Protein AF-A0AAD6B284-F1 (afdb_monomer)

InterPro domains:
  IPR004244 Transposase, L1 [PTHR11505] (2-75)

Nearest PDB structures (foldseek):
  2w7a-assembly2_B  TM=4.506E-01  e=7.572E-02  Homo sapiens
  5xl2-assembly1_B  TM=2.228E-01  e=2.474E+00  Influenza A virus (A/swine/Ontario/01911-1/99 (H4N6))
  1f5a-assembly1_A  TM=2.030E-01  e=5.089E+00  Bos taurus

Radius of gyration: 24.41 Å; Cα contacts (8 Å, |Δi|>4): 156; chains: 1; bounding box: 63×55×56 Å

Foldseek 3Di:
DVVVVLVVQLVVLPPQDKDFQDQPCPCPPDVVVSVLVVCCVVVVPDPPPPPPQQWPDKDWPPDDADDNPDTGTIITIGGDRDVVQVVLVVQCPQVVVLCVVVVWDWDCDRSWIWTQDPVGIDIGNGSVVVQVVCVVVVSDTDRPDDDDDDDDDPPDDDDPDDDDDDPDPPVPVVVVVVVVVVVVD

Sequence (185 aa):
MQEKMVDLEGRSRRNNIQIFGVPEEAEGESVTKYVEQLLSTELELQEGKVINFNIQRAHRALAQKPPPTATPRRIFFDHDYATAVVQKRKSYLGIKKVLKDKGIRFQTPLAKIRIYWEAGVKTYDDAIDTARDMGERGLEMEVPGGAATPVEERRAQPVWQRVKGKEGRQDSAHRAREMLQKWKA

Solvent-accessible surface area (backbone atoms only — not comparable to full-atom values): 11732 Å² total; per-residue (Å²): 111,68,66,61,51,53,50,51,49,60,56,63,57,63,54,66,44,71,47,72,76,51,60,79,79,74,44,70,96,40,47,48,62,39,51,55,50,50,53,40,62,76,65,66,54,59,95,83,63,87,76,78,71,54,65,76,46,42,44,64,52,95,61,82,85,62,59,95,90,49,77,48,60,38,34,38,37,36,53,64,70,61,66,69,50,54,50,47,49,57,60,36,50,62,59,51,50,55,32,56,78,68,69,47,56,67,48,68,64,86,54,28,45,33,40,54,48,94,96,43,79,48,76,36,74,48,52,67,63,44,50,50,57,33,41,78,70,73,44,82,76,86,79,87,76,89,76,88,78,94,74,92,75,90,72,86,71,81,78,86,74,85,73,85,74,79,87,76,89,69,58,69,66,53,54,56,52,53,58,57,56,66,70,76,109

Secondary structure (DSSP, 8-state):
-HHHHHHHHHHHTT--EEE--PPTTTTTT-HHHHHHHHHHHHTT--TT------EEEEEE-SSPPPPTTSPPPPEEEEEPPPHHHHHHHHHTHHHHHHHHHTT--EE--TT-EEEEETTEEEEES-HHHHHHHHHHTT------------------PPP-----PPS--SHHHHHHHHHHHTT--

Mean predicted aligned error: 17.54 Å

Organism: NCBI:txid1090488

Structure (mmCIF, N/CA/C/O backbone):
data_AF-A0AAD6B284-F1
#
_entry.id   AF-A0AAD6B284-F1
#
loop_
_atom_site.group_PDB
_atom_site.id
_atom_site.type_symbol
_atom_site.label_atom_id
_atom_site.label_alt_id
_atom_site.label_comp_id
_atom_site.label_asym_id
_atom_site.label_entity_id
_atom_site.label_seq_id
_atom_site.pdbx_PDB_ins_code
_atom_site.Cartn_x
_atom_site.Cartn_y
_atom_site.Cartn_z
_atom_site.occupancy
_atom_site.B_iso_or_equiv
_atom_site.auth_seq_id
_atom_site.auth_comp_id
_atom_site.auth_asym_id
_atom_site.auth_atom_id
_atom_site.pdbx_PDB_model_num
ATOM 1 N N . MET A 1 1 ? 23.879 -12.205 3.567 1.00 54.59 1 MET A N 1
ATOM 2 C CA . MET A 1 1 ? 23.082 -12.383 4.808 1.00 54.59 1 MET A CA 1
ATOM 3 C C . MET A 1 1 ? 22.051 -11.269 4.950 1.00 54.59 1 MET A C 1
ATOM 5 O O . MET A 1 1 ? 20.873 -11.592 5.039 1.00 54.59 1 MET A O 1
ATOM 9 N N . GLN A 1 2 ? 22.461 -9.997 4.844 1.00 57.66 2 GLN A N 1
ATOM 10 C CA . GLN A 1 2 ? 21.580 -8.818 4.909 1.00 57.66 2 GLN A CA 1
ATOM 11 C C . GLN A 1 2 ? 20.319 -8.913 4.033 1.00 57.66 2 GLN A C 1
ATOM 13 O O . GLN A 1 2 ? 19.217 -8.693 4.513 1.00 57.66 2 GLN A O 1
ATOM 18 N N . GLU A 1 3 ? 20.450 -9.317 2.769 1.00 63.31 3 GLU A N 1
ATOM 19 C CA . GLU A 1 3 ? 19.311 -9.364 1.839 1.00 63.31 3 GLU A CA 1
ATOM 20 C C . GLU A 1 3 ? 18.244 -10.392 2.218 1.00 63.31 3 GLU A C 1
ATOM 22 O O . GLU A 1 3 ? 17.057 -10.151 2.025 1.00 63.31 3 GLU A O 1
ATOM 27 N N . LYS A 1 4 ? 18.652 -11.531 2.793 1.00 69.06 4 LYS A N 1
ATOM 28 C CA . LYS A 1 4 ? 17.710 -12.548 3.279 1.00 69.06 4 LYS A CA 1
ATOM 29 C C . LYS A 1 4 ? 16.949 -12.042 4.502 1.00 69.06 4 LYS A C 1
ATOM 31 O O . LYS A 1 4 ? 15.764 -12.328 4.628 1.00 69.06 4 LYS A O 1
ATOM 36 N N . MET A 1 5 ? 17.618 -11.275 5.365 1.00 66.69 5 MET A N 1
ATOM 37 C CA . MET A 1 5 ? 17.000 -10.635 6.526 1.00 66.69 5 MET A CA 1
ATOM 38 C C . MET A 1 5 ? 16.003 -9.558 6.089 1.00 66.69 5 MET A C 1
ATOM 40 O O . MET A 1 5 ? 14.870 -9.576 6.548 1.00 66.69 5 MET A O 1
ATOM 44 N N . VAL A 1 6 ? 16.376 -8.712 5.124 1.00 65.00 6 VAL A N 1
ATOM 45 C CA . VAL A 1 6 ? 15.500 -7.677 4.548 1.00 65.00 6 VAL A CA 1
ATOM 46 C C . VAL A 1 6 ? 14.315 -8.285 3.785 1.00 65.00 6 VAL A C 1
ATOM 48 O O . VAL A 1 6 ? 13.214 -7.744 3.841 1.00 65.00 6 VAL A O 1
ATOM 51 N N . ASP A 1 7 ? 14.492 -9.414 3.088 1.00 69.50 7 ASP A N 1
ATOM 52 C CA . ASP A 1 7 ? 13.386 -10.127 2.427 1.00 69.50 7 ASP A CA 1
ATOM 53 C C . ASP A 1 7 ? 12.436 -10.771 3.446 1.00 69.50 7 ASP A C 1
ATOM 55 O O . ASP A 1 7 ? 11.220 -10.636 3.315 1.00 69.50 7 ASP A O 1
ATOM 59 N N . LEU A 1 8 ? 12.965 -11.424 4.488 1.00 65.38 8 LEU A N 1
ATOM 60 C CA . LEU A 1 8 ? 12.163 -11.989 5.580 1.00 65.38 8 LEU A CA 1
ATOM 61 C C . LEU A 1 8 ? 11.396 -10.905 6.331 1.00 65.38 8 LEU A C 1
ATOM 63 O O . LEU A 1 8 ? 10.195 -11.036 6.554 1.00 65.38 8 LEU A O 1
ATOM 67 N N . GLU A 1 9 ? 12.067 -9.809 6.652 1.00 64.06 9 GLU A N 1
ATOM 68 C CA . GLU A 1 9 ? 11.473 -8.629 7.257 1.00 64.06 9 GLU A CA 1
ATOM 69 C C . GLU A 1 9 ? 10.408 -8.025 6.333 1.00 64.06 9 GLU A C 1
ATOM 71 O O . GLU A 1 9 ? 9.279 -7.796 6.751 1.00 64.06 9 GLU A O 1
ATOM 76 N N . GLY A 1 10 ? 10.699 -7.871 5.042 1.00 62.09 10 GLY A N 1
ATOM 77 C CA . GLY A 1 10 ? 9.755 -7.370 4.047 1.00 62.09 10 GLY A CA 1
ATOM 78 C C . GLY A 1 10 ? 8.557 -8.288 3.789 1.00 62.09 10 GLY A C 1
ATOM 79 O O . GLY A 1 10 ? 7.527 -7.797 3.332 1.00 62.09 10 GLY A O 1
ATOM 80 N N . ARG A 1 11 ? 8.660 -9.597 4.061 1.00 64.31 11 ARG A N 1
ATOM 81 C CA . ARG A 1 11 ? 7.537 -10.553 4.023 1.00 64.31 11 ARG A CA 1
ATOM 82 C C . ARG A 1 11 ? 6.743 -10.557 5.323 1.00 64.31 11 ARG A C 1
ATOM 84 O O . ARG A 1 11 ? 5.523 -10.578 5.254 1.00 64.31 11 ARG A O 1
ATOM 91 N N . SER A 1 12 ? 7.419 -10.494 6.468 1.00 58.75 12 SER A N 1
ATOM 92 C CA . SER A 1 12 ? 6.807 -10.421 7.800 1.00 58.75 12 SER A CA 1
ATOM 93 C C . SER A 1 12 ? 5.996 -9.131 7.977 1.00 58.75 12 SER A C 1
ATOM 95 O O . SER A 1 12 ? 4.872 -9.145 8.466 1.00 58.75 12 SER A O 1
ATOM 97 N N . ARG A 1 13 ? 6.506 -8.014 7.443 1.00 58.62 13 ARG A N 1
ATOM 98 C CA . ARG A 1 13 ? 5.836 -6.703 7.435 1.00 58.62 13 ARG A CA 1
ATOM 99 C C . ARG A 1 13 ? 4.638 -6.603 6.475 1.00 58.62 13 ARG A C 1
ATOM 101 O O . ARG A 1 13 ? 3.963 -5.586 6.480 1.00 58.62 13 ARG A O 1
ATOM 108 N N . ARG A 1 14 ? 4.351 -7.633 5.660 1.00 57.81 14 ARG A N 1
ATOM 109 C CA . ARG A 1 14 ? 3.105 -7.730 4.856 1.00 57.81 14 ARG A CA 1
ATOM 110 C C . ARG A 1 14 ? 1.913 -8.221 5.667 1.00 57.81 14 ARG A C 1
ATOM 112 O O . ARG A 1 14 ? 0.866 -8.527 5.095 1.00 57.81 14 ARG A O 1
ATOM 119 N N . ASN A 1 15 ? 2.079 -8.352 6.975 1.00 55.84 15 ASN A N 1
ATOM 120 C CA . ASN A 1 15 ? 0.952 -8.562 7.850 1.00 55.84 15 ASN A CA 1
ATOM 121 C C . ASN A 1 15 ? 0.141 -7.269 7.847 1.00 55.84 15 ASN A C 1
ATOM 123 O O . ASN A 1 15 ? 0.475 -6.325 8.550 1.00 55.84 15 ASN A O 1
ATOM 127 N N . ASN A 1 16 ? -0.892 -7.249 7.001 1.00 66.12 16 ASN A N 1
ATOM 128 C CA . ASN A 1 16 ? -2.024 -6.337 7.081 1.00 66.12 16 ASN A CA 1
ATOM 129 C C . ASN A 1 16 ? -2.634 -6.555 8.471 1.00 66.12 16 ASN A C 1
ATOM 131 O O . ASN A 1 16 ? -3.448 -7.472 8.650 1.00 66.12 16 ASN A O 1
ATOM 135 N N . ILE A 1 17 ? -2.152 -5.811 9.468 1.00 78.56 17 ILE A N 1
ATOM 136 C CA . ILE A 1 17 ? -2.573 -6.012 10.848 1.00 78.56 17 ILE A CA 1
ATOM 137 C C . ILE A 1 17 ? -4.054 -5.653 10.899 1.00 78.56 17 ILE A C 1
ATOM 139 O O . ILE A 1 17 ? -4.481 -4.613 10.392 1.00 78.56 17 ILE A O 1
ATOM 143 N N . GLN A 1 18 ? -4.840 -6.579 11.444 1.00 87.06 18 GLN A N 1
ATOM 144 C CA . GLN A 1 18 ? -6.283 -6.454 11.550 1.00 87.06 18 GLN A CA 1
ATOM 145 C C . GLN A 1 18 ? -6.666 -6.239 13.002 1.00 87.06 18 GLN A C 1
ATOM 147 O O . GLN A 1 18 ? -6.351 -7.069 13.853 1.00 87.06 18 GLN A O 1
ATOM 152 N N . ILE A 1 19 ? -7.396 -5.161 13.256 1.00 87.56 19 ILE A N 1
ATOM 153 C CA . ILE A 1 19 ? -8.049 -4.918 14.538 1.00 87.56 19 ILE A CA 1
ATOM 154 C C . ILE A 1 19 ? -9.524 -5.286 14.390 1.00 87.56 19 ILE A C 1
ATOM 156 O O . ILE A 1 19 ? -10.188 -4.901 13.421 1.00 87.56 19 ILE A O 1
ATOM 160 N N . PHE A 1 20 ? -10.024 -6.062 15.346 1.00 89.69 20 PHE A N 1
ATOM 161 C CA . PHE A 1 20 ? -11.407 -6.523 15.414 1.00 89.69 20 PHE A CA 1
ATOM 162 C C . PHE A 1 20 ? -12.127 -5.855 16.580 1.00 89.69 20 PHE A C 1
ATOM 164 O O . PHE A 1 20 ? -11.500 -5.470 17.559 1.00 89.69 20 PHE A O 1
ATOM 171 N N . GLY A 1 21 ? -13.452 -5.749 16.482 1.00 88.25 21 GLY A N 1
ATOM 172 C CA . GLY A 1 21 ? -14.282 -5.284 17.594 1.00 88.25 21 GLY A CA 1
ATOM 173 C C . GLY A 1 21 ? -14.316 -3.769 17.794 1.00 88.25 21 GLY A C 1
ATOM 174 O O . GLY A 1 21 ? -15.036 -3.318 18.675 1.00 88.25 21 GLY A O 1
ATOM 175 N N . VAL A 1 22 ? -13.622 -2.977 16.969 1.00 89.31 22 VAL A N 1
ATOM 176 C CA . VAL A 1 22 ? -13.721 -1.511 17.027 1.00 89.31 22 VAL A CA 1
ATOM 177 C C . VAL A 1 22 ? -15.107 -1.081 16.534 1.00 89.31 22 VAL A C 1
ATOM 179 O O . VAL A 1 22 ? -15.419 -1.337 15.361 1.00 89.31 22 VAL A O 1
ATOM 182 N N . PRO A 1 23 ? -15.937 -0.428 17.374 1.00 88.81 23 PRO A N 1
ATOM 183 C CA . PRO A 1 23 ? -17.254 0.051 16.967 1.00 88.81 23 PRO A CA 1
ATOM 184 C C . PRO A 1 23 ? -17.166 0.908 15.703 1.00 88.81 23 PRO A C 1
ATOM 186 O O . PRO A 1 23 ? -16.168 1.591 15.475 1.00 88.81 23 PRO A O 1
ATOM 189 N N . GLU A 1 24 ? -18.176 0.832 14.838 1.00 87.94 24 GLU A N 1
ATOM 190 C CA . GLU A 1 24 ? -18.227 1.698 13.655 1.00 87.94 24 GLU A CA 1
ATOM 191 C C . GLU A 1 24 ? -18.256 3.169 14.099 1.00 87.94 24 GLU A C 1
ATOM 193 O O . GLU A 1 24 ? -18.996 3.506 15.018 1.00 87.94 24 GLU A O 1
ATOM 198 N N . GLU A 1 25 ? -17.470 4.024 13.435 1.00 86.19 25 GLU A N 1
ATOM 199 C CA . GLU A 1 25 ? -17.398 5.482 13.664 1.00 86.19 25 GLU A CA 1
ATOM 200 C C . GLU A 1 25 ? -16.675 5.914 14.949 1.00 86.19 25 GLU A C 1
ATOM 202 O O . GLU A 1 25 ? -16.533 7.112 15.192 1.00 86.19 25 GLU A O 1
ATOM 207 N N . ALA A 1 26 ? -16.123 4.975 15.724 1.00 86.75 26 ALA A N 1
ATOM 208 C CA . ALA A 1 26 ? -15.282 5.298 16.879 1.00 86.75 26 ALA A CA 1
ATOM 209 C C . ALA A 1 26 ? -13.974 6.015 16.491 1.00 86.75 26 ALA A C 1
ATOM 211 O O . ALA A 1 26 ? -13.362 6.680 17.322 1.00 86.75 26 ALA A O 1
ATOM 212 N N . GLU A 1 27 ? -13.537 5.890 15.236 1.00 85.00 27 GLU A N 1
ATOM 213 C CA . GLU A 1 27 ? -12.257 6.431 14.770 1.00 85.00 27 GLU A CA 1
ATOM 214 C C . GLU A 1 27 ? -12.274 7.939 14.479 1.00 85.00 27 GLU A C 1
ATOM 216 O O . GLU A 1 27 ? -11.215 8.552 14.323 1.00 85.00 27 GLU A O 1
ATOM 221 N N . GLY A 1 28 ? -13.462 8.541 14.370 1.00 85.88 28 GLY A N 1
ATOM 222 C CA . GLY A 1 28 ? -13.623 9.952 14.026 1.00 85.88 28 GLY A CA 1
ATOM 223 C C . GLY A 1 28 ? -13.101 10.297 12.626 1.00 85.88 28 GLY A C 1
ATOM 224 O O . GLY A 1 28 ? -13.405 9.624 11.643 1.00 85.88 28 GLY A O 1
ATOM 225 N N . GLU A 1 29 ? -12.328 11.382 12.526 1.00 83.56 29 GLU A N 1
ATOM 226 C CA . GLU A 1 29 ? -11.863 11.949 11.250 1.00 83.56 29 GLU A CA 1
ATOM 227 C C . GLU A 1 29 ? -10.732 11.135 10.593 1.00 83.56 29 GLU A C 1
ATOM 229 O O . GLU A 1 29 ? -10.590 11.127 9.370 1.00 83.56 29 GLU A O 1
ATOM 234 N N . SER A 1 30 ? -9.906 10.438 11.383 1.00 86.81 30 SER A N 1
ATOM 235 C CA . SER A 1 30 ? -8.700 9.774 10.881 1.00 86.81 30 SER A CA 1
ATOM 236 C C . SER A 1 30 ? -8.438 8.443 11.580 1.00 86.81 30 SER A C 1
ATOM 238 O O . SER A 1 30 ? -7.969 8.388 12.717 1.00 86.81 30 SER A O 1
ATOM 240 N N . VAL A 1 31 ? -8.651 7.353 10.837 1.00 88.38 31 VAL A N 1
ATOM 241 C CA . VAL A 1 31 ? -8.398 5.978 11.301 1.00 88.38 31 VAL A CA 1
ATOM 242 C C . VAL A 1 31 ? -6.934 5.767 11.696 1.00 88.38 31 VAL A C 1
ATOM 244 O O . VAL A 1 31 ? -6.656 5.011 12.619 1.00 88.38 31 VAL A O 1
ATOM 247 N N . THR A 1 32 ? -5.981 6.442 11.045 1.00 88.00 32 THR A N 1
ATOM 248 C CA . THR A 1 32 ? -4.553 6.313 11.379 1.00 88.00 32 THR A CA 1
ATOM 249 C C . THR A 1 32 ? -4.256 6.851 12.772 1.00 88.00 32 THR A C 1
ATOM 251 O O . THR A 1 32 ? -3.665 6.131 13.569 1.00 88.00 32 THR A O 1
ATOM 254 N N . LYS A 1 33 ? -4.735 8.061 13.095 1.00 88.06 33 LYS A N 1
ATOM 255 C CA . LYS A 1 33 ? -4.547 8.662 14.426 1.00 88.06 33 LYS A CA 1
ATOM 256 C C . LYS A 1 33 ? -5.206 7.822 15.515 1.00 88.06 33 LYS A C 1
ATOM 258 O O . LYS A 1 33 ? -4.612 7.610 16.566 1.00 88.06 33 LYS A O 1
ATOM 263 N N . TYR A 1 34 ? -6.409 7.317 15.240 1.00 89.50 34 TYR A N 1
ATOM 264 C CA . TYR A 1 34 ? -7.116 6.441 16.167 1.00 89.50 34 TYR A CA 1
ATOM 265 C C . TYR A 1 34 ? -6.315 5.170 16.472 1.00 89.50 34 TYR A C 1
ATOM 267 O O . TYR A 1 34 ? -6.153 4.813 17.633 1.00 89.50 34 TYR A O 1
ATOM 275 N N . VAL A 1 35 ? -5.768 4.506 15.447 1.00 88.31 35 VAL A N 1
ATOM 276 C CA . VAL A 1 35 ? -4.950 3.300 15.642 1.00 88.31 35 VAL A CA 1
ATOM 277 C C . VAL A 1 35 ? -3.659 3.611 16.406 1.00 88.31 35 VAL A C 1
ATOM 279 O O . VAL A 1 35 ? -3.285 2.833 17.278 1.00 88.31 35 VAL A O 1
ATOM 282 N N . GLU A 1 36 ? -2.994 4.737 16.133 1.00 85.62 36 GLU A N 1
ATOM 283 C CA . GLU A 1 36 ? -1.799 5.156 16.885 1.00 85.62 36 GLU A CA 1
ATOM 284 C C . GLU A 1 36 ? -2.106 5.370 18.372 1.00 85.62 36 GLU A C 1
ATOM 286 O O . GLU A 1 36 ? -1.364 4.890 19.230 1.00 85.62 36 GLU A O 1
ATOM 291 N N . GLN A 1 37 ? -3.215 6.047 18.679 1.00 86.00 37 GLN A N 1
ATOM 292 C CA . GLN A 1 37 ? -3.669 6.268 20.052 1.00 86.00 37 GLN A CA 1
ATOM 293 C C . GLN A 1 37 ? -4.048 4.953 20.733 1.00 86.00 37 GLN A C 1
ATOM 295 O O . GLN A 1 37 ? -3.535 4.664 21.809 1.00 86.00 37 GLN A O 1
ATOM 300 N N . LEU A 1 38 ? -4.866 4.126 20.077 1.00 87.62 38 LEU A N 1
ATOM 301 C CA . LEU A 1 38 ? -5.295 2.825 20.588 1.00 87.62 38 LEU A CA 1
ATOM 302 C C . LEU A 1 38 ? -4.091 1.938 20.933 1.00 87.62 38 LEU A C 1
ATOM 304 O O . LEU A 1 38 ? -4.029 1.382 22.022 1.00 87.62 38 LEU A O 1
ATOM 308 N N . LEU A 1 39 ? -3.105 1.840 20.037 1.00 85.00 39 LEU A N 1
ATOM 309 C CA . LEU A 1 39 ? -1.896 1.050 20.282 1.00 85.00 39 LEU A CA 1
ATOM 310 C C . LEU A 1 39 ? -1.022 1.643 21.389 1.00 85.00 39 LEU A C 1
ATOM 312 O O . LEU A 1 39 ? -0.427 0.885 22.148 1.00 85.00 39 LEU A O 1
ATOM 316 N N . SER A 1 40 ? -0.934 2.971 21.488 1.00 83.50 40 SER A N 1
ATOM 317 C CA . SER A 1 40 ? -0.177 3.631 22.560 1.00 83.50 40 SER A CA 1
ATOM 318 C C . SER A 1 40 ? -0.774 3.323 23.932 1.00 83.50 40 SER A C 1
ATOM 320 O O . SER A 1 40 ? -0.038 2.984 24.856 1.00 83.50 40 SER A O 1
ATOM 322 N N . THR A 1 41 ? -2.103 3.404 24.042 1.00 84.38 41 THR A N 1
ATOM 323 C CA . THR A 1 41 ? -2.843 3.161 25.283 1.00 84.38 41 THR A CA 1
ATOM 324 C C . THR A 1 41 ? -2.826 1.686 25.681 1.00 84.38 41 THR A C 1
ATOM 326 O O . THR A 1 41 ? -2.450 1.371 26.805 1.00 84.38 41 THR A O 1
ATOM 329 N N . GLU A 1 42 ? -3.183 0.776 24.770 1.00 84.00 42 GLU A N 1
ATOM 330 C CA . GLU A 1 42 ? -3.334 -0.659 25.076 1.00 84.00 42 GLU A CA 1
ATOM 331 C C . GLU A 1 42 ? -2.001 -1.375 25.335 1.00 84.00 42 GLU A C 1
ATOM 333 O O . GLU A 1 42 ? -1.961 -2.389 26.027 1.00 84.00 42 GLU A O 1
ATOM 338 N N . LEU A 1 43 ? -0.894 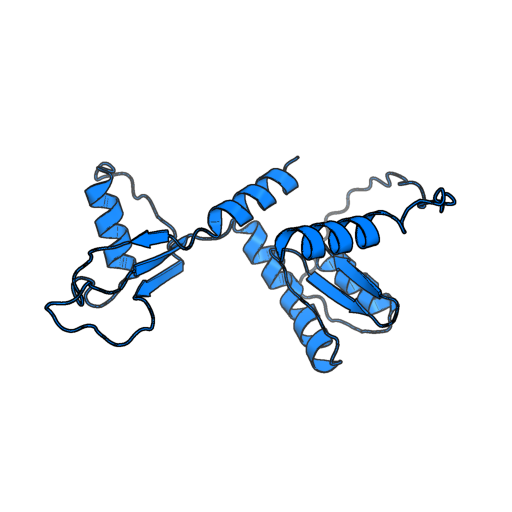-0.878 24.774 1.00 79.00 43 LEU A N 1
ATOM 339 C CA . LEU A 1 43 ? 0.43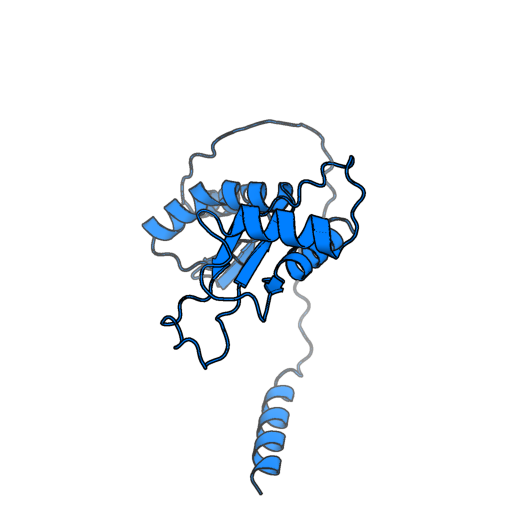4 -1.470 24.977 1.00 79.00 43 LEU A CA 1
ATOM 340 C C . LEU A 1 43 ? 1.197 -0.853 26.159 1.00 79.00 43 LEU A C 1
ATOM 342 O O . LEU A 1 43 ? 2.384 -1.146 26.312 1.00 79.00 43 LEU A O 1
ATOM 346 N N . GLU A 1 44 ? 0.550 0.005 26.958 1.00 79.00 44 GLU A N 1
ATOM 347 C CA . GLU A 1 44 ? 1.142 0.686 28.123 1.00 79.00 44 GLU A CA 1
ATOM 348 C C . GLU A 1 44 ? 2.495 1.351 27.802 1.00 79.00 44 GLU A C 1
ATOM 350 O O . GLU A 1 44 ? 3.430 1.389 28.610 1.00 79.00 44 GLU A O 1
ATOM 355 N N . LEU A 1 45 ? 2.636 1.858 26.575 1.00 74.19 45 LEU A N 1
ATOM 356 C CA . LEU A 1 45 ? 3.880 2.455 26.114 1.00 74.19 45 LEU A CA 1
ATOM 357 C C . LEU A 1 45 ? 4.026 3.801 26.820 1.00 74.19 45 LEU A C 1
ATOM 359 O O . LEU A 1 45 ? 3.318 4.747 26.491 1.00 74.19 45 LEU A O 1
ATOM 363 N N . GLN A 1 46 ? 4.915 3.851 27.821 1.00 59.62 46 GLN A N 1
ATOM 364 C CA . GLN A 1 46 ? 5.074 4.989 28.730 1.00 59.62 46 GLN A CA 1
ATOM 365 C C . GLN A 1 46 ? 4.996 6.338 28.004 1.00 59.62 46 GLN A C 1
ATOM 367 O O . GLN A 1 46 ? 5.785 6.617 27.090 1.00 59.62 46 GLN A O 1
ATOM 372 N N . GLU A 1 47 ? 4.051 7.166 28.458 1.00 50.56 47 GLU A N 1
ATOM 373 C CA . GLU A 1 47 ? 3.844 8.550 28.041 1.00 50.56 47 GLU A CA 1
ATOM 374 C C . GLU A 1 47 ? 5.171 9.315 28.148 1.00 50.56 47 GLU A C 1
ATOM 376 O O . GLU A 1 47 ? 5.625 9.682 29.228 1.00 50.56 47 GLU A O 1
ATOM 381 N N . GLY A 1 48 ? 5.862 9.484 27.022 1.00 49.25 48 GLY A N 1
ATOM 382 C CA . GLY A 1 48 ? 7.189 10.105 26.985 1.00 49.25 48 GLY A CA 1
ATOM 383 C C . GLY A 1 48 ? 8.113 9.518 25.927 1.00 49.25 48 GLY A C 1
ATOM 384 O O . GLY A 1 48 ? 8.996 10.215 25.426 1.00 49.25 48 GLY A O 1
ATOM 385 N N . LYS A 1 49 ? 7.880 8.272 25.498 1.00 54.22 49 LYS A N 1
ATOM 386 C CA . LYS A 1 49 ? 8.502 7.746 24.282 1.00 54.22 49 LYS A CA 1
ATOM 387 C C . LYS A 1 49 ? 7.538 7.980 23.127 1.00 54.22 49 LYS A C 1
ATOM 389 O O . LYS A 1 49 ? 6.559 7.261 22.983 1.00 54.22 49 LYS A O 1
ATOM 394 N N . VAL A 1 50 ? 7.809 8.992 22.302 1.00 54.25 50 VAL A N 1
ATOM 395 C CA . VAL A 1 50 ? 7.099 9.189 21.029 1.00 54.25 50 VAL A CA 1
ATOM 396 C C . VAL A 1 50 ? 7.446 8.004 20.126 1.00 54.25 50 VAL A C 1
ATOM 398 O O . VAL A 1 50 ? 8.432 8.023 19.387 1.00 54.25 50 VAL A O 1
ATOM 401 N N . ILE A 1 51 ? 6.697 6.911 20.255 1.00 62.00 51 ILE A N 1
ATOM 402 C CA . ILE A 1 51 ? 6.834 5.758 19.376 1.00 62.00 51 ILE A CA 1
ATOM 403 C C . ILE A 1 51 ? 6.062 6.105 18.114 1.00 62.00 51 ILE 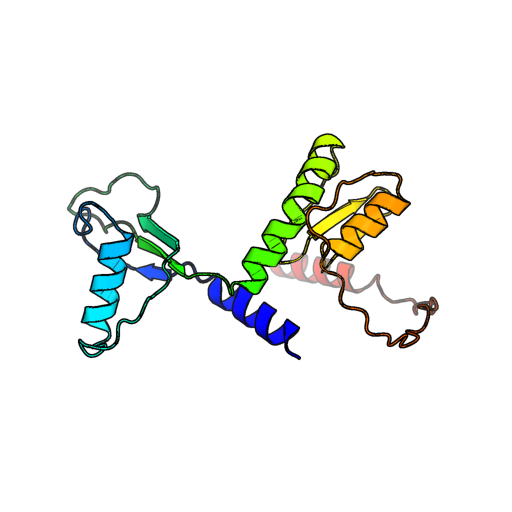A C 1
ATOM 405 O O . ILE A 1 51 ? 4.852 5.940 18.024 1.00 62.00 51 ILE A O 1
ATOM 409 N N . ASN A 1 52 ? 6.788 6.626 17.129 1.00 68.25 52 ASN A N 1
ATOM 410 C CA . ASN A 1 52 ? 6.250 6.797 15.790 1.00 68.25 52 ASN A CA 1
ATOM 411 C C . ASN A 1 52 ? 6.024 5.408 15.186 1.00 68.25 52 ASN A C 1
ATOM 413 O O . ASN A 1 52 ? 6.967 4.753 14.738 1.00 68.25 52 ASN A O 1
ATOM 417 N N . PHE A 1 53 ? 4.766 4.968 15.162 1.00 71.69 53 PHE A N 1
ATOM 418 C CA . PHE A 1 53 ? 4.365 3.693 14.564 1.00 71.69 53 PHE A CA 1
ATOM 419 C C . PHE A 1 53 ? 4.512 3.671 13.033 1.00 71.69 53 PHE A C 1
ATOM 421 O O . PHE A 1 53 ? 4.364 2.612 12.428 1.00 71.69 53 PHE A O 1
ATOM 428 N N . ASN A 1 54 ? 4.830 4.816 12.407 1.00 72.75 54 ASN A N 1
ATOM 429 C CA . ASN A 1 54 ? 5.019 4.978 10.961 1.00 72.75 54 ASN A CA 1
ATOM 430 C C . ASN A 1 54 ? 3.901 4.294 10.154 1.00 72.75 54 ASN A C 1
ATOM 432 O O . ASN A 1 54 ? 4.155 3.572 9.184 1.00 72.75 54 ASN A O 1
ATOM 436 N N . ILE A 1 55 ? 2.652 4.492 10.585 1.00 79.31 55 ILE A N 1
ATOM 437 C CA . ILE A 1 55 ? 1.485 3.921 9.919 1.00 79.31 55 ILE A CA 1
ATOM 438 C C . ILE A 1 55 ? 1.265 4.699 8.622 1.00 79.31 55 ILE A C 1
ATOM 440 O O . ILE A 1 55 ? 0.862 5.859 8.640 1.00 79.31 55 ILE A O 1
ATOM 444 N N . GLN A 1 56 ? 1.526 4.069 7.475 1.00 76.19 56 GLN A N 1
ATOM 445 C CA . GLN A 1 56 ? 1.321 4.719 6.174 1.00 76.19 56 GLN A CA 1
ATOM 446 C C . GLN A 1 56 ? -0.153 4.778 5.790 1.00 76.19 56 GLN A C 1
ATOM 448 O O . GLN A 1 56 ? -0.593 5.701 5.104 1.00 76.19 56 GLN A O 1
ATOM 453 N N . ARG A 1 57 ? -0.913 3.755 6.182 1.00 80.12 57 ARG A N 1
ATOM 454 C CA . ARG A 1 57 ? -2.322 3.634 5.837 1.00 80.12 57 ARG A CA 1
ATOM 455 C C . ARG A 1 57 ? -3.044 2.836 6.904 1.00 80.12 57 ARG A C 1
ATOM 457 O O . ARG A 1 57 ? -2.643 1.724 7.220 1.00 80.12 57 ARG A O 1
ATOM 464 N N . ALA A 1 58 ? -4.160 3.373 7.374 1.00 87.25 58 ALA A N 1
ATOM 465 C CA . ALA A 1 58 ? -5.145 2.643 8.151 1.00 87.25 58 ALA A CA 1
ATOM 466 C C . ALA A 1 58 ? -6.520 2.900 7.542 1.00 87.25 58 ALA A C 1
ATOM 468 O O . ALA A 1 58 ? -6.834 4.023 7.147 1.00 87.25 58 ALA A O 1
ATOM 469 N N . HIS A 1 59 ? -7.315 1.849 7.394 1.00 88.12 59 HIS A N 1
ATOM 470 C CA . HIS A 1 59 ? -8.645 1.941 6.814 1.00 88.12 59 HIS A CA 1
ATOM 471 C C . HIS A 1 59 ? -9.523 0.787 7.277 1.00 88.12 59 HIS A C 1
ATOM 473 O O . HIS A 1 59 ? -9.061 -0.332 7.493 1.00 88.12 59 HIS A O 1
ATOM 479 N N . ARG A 1 60 ? -10.821 1.054 7.386 1.00 88.88 60 ARG A N 1
ATOM 480 C CA . ARG A 1 60 ? -11.820 0.023 7.649 1.00 88.88 60 ARG A CA 1
ATOM 481 C C . ARG A 1 60 ? -12.045 -0.835 6.398 1.00 88.88 60 ARG A C 1
ATOM 483 O O . ARG A 1 60 ? -11.809 -0.390 5.272 1.00 88.88 60 ARG A O 1
ATOM 490 N N . ALA A 1 61 ? -12.488 -2.076 6.589 1.00 87.75 61 ALA A N 1
ATOM 491 C CA . ALA A 1 61 ? -12.821 -2.982 5.494 1.00 87.75 61 ALA A CA 1
ATOM 492 C C . ALA A 1 61 ? -13.801 -2.319 4.507 1.00 87.75 61 ALA A C 1
ATOM 494 O O . ALA A 1 61 ? -14.803 -1.738 4.923 1.00 87.75 61 ALA A O 1
ATOM 495 N N . LEU A 1 62 ? -13.561 -2.467 3.200 1.00 85.12 62 LEU A N 1
ATOM 496 C CA . LEU A 1 62 ? -14.371 -1.860 2.128 1.00 85.12 62 LEU A CA 1
ATOM 497 C C . LEU A 1 62 ? -15.731 -2.558 1.897 1.00 85.12 62 LEU A C 1
ATOM 499 O O . LEU A 1 62 ? -16.249 -2.578 0.785 1.00 85.12 62 LEU A O 1
ATOM 503 N N . ALA A 1 63 ? -16.304 -3.158 2.938 1.00 85.38 63 ALA A N 1
ATOM 504 C CA . ALA A 1 63 ? -17.639 -3.746 2.916 1.00 85.38 63 ALA A CA 1
ATOM 505 C C . ALA A 1 63 ? -18.701 -2.702 3.300 1.00 85.38 63 ALA A C 1
ATOM 507 O O . ALA A 1 63 ? -18.376 -1.689 3.926 1.00 85.38 63 ALA A O 1
ATOM 508 N N . GLN A 1 64 ? -19.967 -2.965 2.960 1.00 86.56 64 GLN A N 1
ATOM 509 C CA . GLN A 1 64 ? -21.098 -2.145 3.408 1.00 86.56 64 GLN A CA 1
ATOM 510 C C . GLN A 1 64 ? -21.116 -2.034 4.939 1.00 86.56 64 GLN A C 1
ATOM 512 O O . GLN A 1 64 ? -20.739 -2.981 5.634 1.00 86.56 64 GLN A O 1
ATOM 517 N N . LYS A 1 65 ? -21.531 -0.868 5.454 1.00 87.62 65 LYS A N 1
ATOM 518 C CA . LYS A 1 65 ? -21.641 -0.634 6.898 1.00 87.62 65 LYS A CA 1
ATOM 519 C C . LYS A 1 65 ? -22.642 -1.648 7.476 1.00 87.62 65 LYS A C 1
ATOM 521 O O . LYS A 1 65 ? -23.791 -1.659 7.031 1.00 87.62 65 LYS A O 1
ATOM 526 N N . PRO A 1 66 ? -22.222 -2.512 8.413 1.00 86.75 66 PRO A N 1
ATOM 527 C CA . PRO A 1 66 ? -23.122 -3.463 9.039 1.00 86.75 66 PRO A CA 1
ATOM 528 C C . PRO A 1 66 ? -24.143 -2.725 9.922 1.00 86.75 66 PRO A C 1
ATOM 530 O O . PRO A 1 66 ? -23.866 -1.615 10.388 1.00 86.75 66 PRO A O 1
ATOM 533 N N . PRO A 1 67 ? -25.326 -3.315 10.166 1.00 88.12 67 PRO A N 1
ATOM 534 C CA . PRO A 1 67 ? -26.278 -2.767 11.125 1.00 88.12 67 PRO A CA 1
ATOM 535 C C . PRO A 1 67 ? -25.683 -2.766 12.548 1.00 88.12 67 PRO A C 1
ATOM 537 O O . PRO A 1 67 ? -24.807 -3.584 12.832 1.00 88.12 67 PRO A O 1
ATOM 540 N N . PRO A 1 68 ? -26.176 -1.915 13.470 1.00 83.62 68 PRO A N 1
ATOM 541 C CA . PRO A 1 68 ? -25.618 -1.777 14.825 1.00 83.62 68 PRO A CA 1
ATOM 542 C C . PRO A 1 68 ? -25.587 -3.071 15.653 1.00 83.62 68 PRO A C 1
ATOM 544 O O . PRO A 1 68 ? -24.824 -3.179 16.605 1.00 83.62 68 PRO A O 1
ATOM 547 N N . THR A 1 69 ? -26.425 -4.048 15.304 1.00 85.44 69 THR A N 1
ATOM 548 C CA . THR A 1 69 ? -26.523 -5.356 15.966 1.00 85.44 69 THR A CA 1
ATOM 549 C C . THR A 1 69 ? -25.549 -6.398 15.414 1.00 85.44 69 THR A C 1
ATOM 551 O O . THR A 1 69 ? -25.405 -7.469 16.000 1.00 85.44 69 THR A O 1
ATOM 554 N N . ALA A 1 70 ? -24.899 -6.120 14.282 1.00 87.25 70 ALA A N 1
ATOM 555 C CA . ALA A 1 70 ? -23.956 -7.024 13.642 1.00 87.25 70 ALA A CA 1
ATOM 556 C C . ALA A 1 70 ? -22.505 -6.684 14.007 1.00 87.25 70 ALA A C 1
ATOM 558 O O . ALA A 1 70 ? -22.188 -5.615 14.524 1.00 87.25 70 ALA A O 1
ATOM 559 N N . THR A 1 71 ? -21.598 -7.616 13.721 1.00 86.88 71 THR A N 1
ATOM 560 C CA . THR A 1 71 ? -20.172 -7.451 14.018 1.00 86.88 71 THR A CA 1
ATOM 561 C C . THR A 1 71 ? -19.588 -6.262 13.248 1.00 86.88 71 THR A C 1
ATOM 563 O O . THR A 1 71 ? -19.752 -6.219 12.021 1.00 86.88 71 THR A O 1
ATOM 566 N N . PRO A 1 72 ? -18.865 -5.338 13.908 1.00 90.62 72 PRO A N 1
ATOM 567 C CA . PRO A 1 72 ? -18.258 -4.206 13.225 1.00 90.62 72 PRO A CA 1
ATOM 568 C C . PRO A 1 72 ? -17.183 -4.664 12.235 1.00 90.62 72 PRO A C 1
ATOM 570 O O . PRO A 1 72 ? -16.552 -5.717 12.389 1.00 90.62 72 PRO A O 1
ATOM 573 N N . ARG A 1 73 ? -16.956 -3.856 11.198 1.00 91.06 73 ARG A N 1
ATOM 574 C CA . ARG A 1 73 ? -15.923 -4.120 10.196 1.00 91.06 73 ARG A CA 1
ATOM 575 C C . ARG A 1 73 ? -14.535 -4.017 10.816 1.00 91.06 73 ARG A C 1
ATOM 577 O O . ARG A 1 73 ? -14.258 -3.218 11.701 1.00 91.06 73 ARG A O 1
ATOM 584 N N . ARG A 1 74 ? -13.638 -4.830 10.276 1.00 90.75 74 ARG A N 1
ATOM 585 C CA . ARG A 1 74 ? -12.233 -4.888 10.678 1.00 90.75 74 ARG A CA 1
ATOM 586 C C . ARG A 1 74 ? -11.517 -3.616 10.241 1.00 90.75 74 ARG A C 1
ATOM 588 O O . ARG A 1 74 ? -11.790 -3.115 9.145 1.00 90.75 74 ARG A O 1
ATOM 595 N N . ILE A 1 75 ? -10.564 -3.156 11.041 1.00 90.44 75 ILE A N 1
ATOM 596 C CA . ILE A 1 75 ? -9.618 -2.113 10.638 1.00 90.44 75 ILE A CA 1
ATOM 597 C C . ILE A 1 75 ? -8.346 -2.788 10.152 1.00 90.44 75 ILE A C 1
ATOM 599 O O . ILE A 1 75 ? -7.791 -3.632 10.846 1.00 90.44 75 ILE A O 1
ATOM 603 N N . PHE A 1 76 ? -7.896 -2.409 8.963 1.00 87.38 76 PHE A N 1
ATOM 604 C CA . PHE A 1 76 ? -6.623 -2.811 8.386 1.00 87.38 76 PHE A CA 1
ATOM 605 C C . PHE A 1 76 ? -5.648 -1.651 8.485 1.00 87.38 76 PHE A C 1
ATOM 607 O O . PHE A 1 76 ? -5.961 -0.553 8.014 1.00 87.38 76 PHE A O 1
ATOM 614 N N . PHE A 1 77 ? -4.460 -1.894 9.028 1.00 84.75 77 PHE A N 1
ATOM 615 C CA . PHE A 1 77 ? -3.381 -0.920 8.971 1.00 84.75 77 PHE A CA 1
ATOM 616 C C . PHE A 1 77 ? -2.060 -1.546 8.537 1.00 84.75 77 PHE A C 1
ATOM 618 O O . PHE A 1 77 ? -1.748 -2.693 8.865 1.00 84.75 77 PHE A O 1
ATOM 625 N N . ASP A 1 78 ? -1.304 -0.751 7.785 1.00 77.75 78 ASP A N 1
ATOM 626 C CA . ASP A 1 78 ? -0.028 -1.121 7.196 1.00 77.75 78 ASP A CA 1
ATOM 627 C C . ASP A 1 78 ? 1.072 -0.241 7.801 1.00 77.75 78 ASP A C 1
ATOM 629 O O . ASP A 1 78 ? 0.990 0.994 7.791 1.00 77.75 78 ASP A O 1
ATOM 633 N N . HIS A 1 79 ? 2.116 -0.889 8.317 1.00 70.12 79 HIS A N 1
ATOM 634 C CA . HIS A 1 79 ? 3.331 -0.227 8.797 1.00 70.12 79 HIS A CA 1
ATOM 635 C C . HIS A 1 79 ? 4.346 -0.058 7.657 1.00 70.12 79 HIS A C 1
ATOM 637 O O . HIS A 1 79 ? 4.333 -0.816 6.682 1.00 70.12 79 HIS A O 1
ATOM 643 N N . ASP A 1 80 ? 5.226 0.938 7.771 1.00 64.44 80 ASP A N 1
ATOM 644 C CA . ASP A 1 80 ? 6.181 1.267 6.715 1.00 64.44 80 ASP A CA 1
ATOM 645 C C . ASP A 1 80 ? 7.119 0.094 6.357 1.00 64.44 80 ASP A C 1
ATOM 647 O O . ASP A 1 80 ? 7.728 -0.596 7.191 1.00 64.44 80 ASP A O 1
ATOM 651 N N . TYR A 1 81 ? 7.293 -0.114 5.054 1.00 58.12 81 TYR A N 1
ATOM 652 C CA . TYR A 1 81 ? 8.364 -0.960 4.544 1.00 58.12 81 TYR A CA 1
ATOM 653 C C . TYR A 1 81 ? 9.713 -0.385 5.013 1.00 58.12 81 TYR A C 1
ATOM 655 O O . TYR A 1 81 ? 9.849 0.815 5.229 1.00 58.12 81 TYR A O 1
ATOM 663 N N . ALA A 1 82 ? 10.757 -1.213 5.141 1.00 61.81 82 ALA A N 1
ATOM 664 C CA . ALA A 1 82 ? 12.102 -0.660 5.314 1.00 61.81 82 ALA A CA 1
ATOM 665 C C . ALA A 1 82 ? 12.360 0.351 4.178 1.00 61.81 82 ALA A C 1
ATOM 667 O O . ALA A 1 82 ? 12.114 0.025 3.012 1.00 61.81 82 ALA A O 1
ATOM 668 N N . THR A 1 83 ? 12.812 1.568 4.496 1.00 66.25 83 THR A N 1
ATOM 669 C CA . THR A 1 83 ? 12.963 2.683 3.534 1.00 66.25 83 THR A CA 1
ATOM 670 C C . THR A 1 83 ? 13.731 2.267 2.276 1.00 66.25 83 THR A C 1
ATOM 672 O O . THR A 1 83 ? 13.351 2.637 1.163 1.00 66.25 83 THR A O 1
ATOM 675 N N . ALA A 1 84 ? 14.725 1.388 2.429 1.00 69.88 84 ALA A N 1
ATOM 676 C CA . ALA A 1 84 ? 15.474 0.767 1.338 1.00 69.88 84 ALA A CA 1
ATOM 677 C C . ALA A 1 84 ? 14.587 0.000 0.329 1.00 69.88 84 ALA A C 1
ATOM 679 O O . ALA A 1 84 ? 14.805 0.077 -0.878 1.00 69.88 84 ALA A O 1
ATOM 680 N N . VAL A 1 85 ? 13.548 -0.708 0.782 1.00 72.31 85 VAL A N 1
ATOM 681 C CA . VAL A 1 85 ? 12.603 -1.437 -0.087 1.00 72.31 85 VAL A CA 1
ATOM 682 C C . VAL A 1 85 ? 11.707 -0.469 -0.860 1.00 72.31 85 VAL A C 1
ATOM 684 O O . VAL A 1 85 ? 11.452 -0.685 -2.047 1.00 72.31 85 VAL A O 1
ATOM 687 N N . VAL A 1 86 ? 11.247 0.613 -0.224 1.00 73.75 86 VAL A N 1
ATOM 688 C CA . VAL A 1 86 ? 10.453 1.657 -0.898 1.00 73.75 86 VAL A CA 1
ATOM 689 C C . VAL A 1 86 ? 11.293 2.367 -1.957 1.00 73.75 86 VAL A C 1
ATOM 691 O O . VAL A 1 86 ? 10.835 2.538 -3.087 1.00 73.75 86 VAL A O 1
ATOM 694 N N . GLN A 1 87 ? 12.534 2.729 -1.625 1.00 76.75 87 GLN A N 1
ATOM 695 C CA . GLN A 1 87 ? 13.481 3.343 -2.558 1.00 76.75 87 GLN A CA 1
ATOM 696 C C . GLN A 1 87 ? 13.764 2.427 -3.754 1.00 76.75 87 GLN A C 1
ATOM 698 O O . GLN A 1 87 ? 13.611 2.863 -4.896 1.00 76.75 87 GLN A O 1
ATOM 703 N N . LYS A 1 88 ? 14.048 1.137 -3.515 1.00 80.38 88 LYS A N 1
ATOM 704 C CA . LYS A 1 88 ? 14.203 0.145 -4.592 1.00 80.38 88 LYS A CA 1
ATOM 705 C C . LYS A 1 88 ? 12.951 0.040 -5.465 1.00 80.38 88 LYS A C 1
ATOM 707 O O . LYS A 1 88 ? 13.052 -0.071 -6.675 1.00 80.38 88 LYS A O 1
ATOM 712 N N . ARG A 1 89 ? 11.740 0.128 -4.908 1.00 78.88 89 ARG A N 1
ATOM 713 C CA . ARG A 1 89 ? 10.510 0.133 -5.726 1.00 78.88 89 ARG A CA 1
ATOM 714 C C . ARG A 1 89 ? 10.364 1.391 -6.580 1.00 78.88 89 ARG A C 1
ATOM 716 O O . ARG A 1 89 ? 9.850 1.290 -7.696 1.00 78.88 89 ARG A O 1
ATOM 723 N N . LYS A 1 90 ? 10.783 2.549 -6.061 1.00 81.00 90 LYS A N 1
ATOM 724 C CA . LYS A 1 90 ? 10.757 3.825 -6.788 1.00 81.00 90 LYS A CA 1
ATOM 725 C C . LYS A 1 90 ? 11.760 3.838 -7.944 1.00 81.00 90 LYS A C 1
ATOM 727 O O . LYS A 1 90 ? 11.424 4.367 -8.999 1.00 81.00 90 LYS A O 1
ATOM 732 N N . SER A 1 91 ? 12.926 3.201 -7.807 1.00 83.50 91 SER A N 1
ATOM 733 C CA . SER A 1 91 ? 13.915 3.152 -8.897 1.00 83.50 91 SER A CA 1
ATOM 734 C C . SER A 1 91 ? 13.416 2.386 -10.131 1.00 83.50 91 SER A C 1
ATOM 736 O O . SER A 1 91 ? 13.766 2.735 -11.254 1.00 83.50 91 SER A O 1
ATOM 738 N N . TYR A 1 92 ? 12.496 1.428 -9.967 1.00 83.75 92 TYR A N 1
ATOM 739 C CA . TYR A 1 92 ? 11.848 0.751 -11.098 1.00 83.75 92 TYR A CA 1
ATOM 740 C C . TYR A 1 92 ? 10.770 1.580 -11.818 1.00 83.75 92 TYR A C 1
ATOM 742 O O . TYR A 1 92 ? 10.208 1.094 -12.798 1.00 83.75 92 TYR A O 1
ATOM 750 N N . LEU A 1 93 ? 10.415 2.790 -11.366 1.00 84.56 93 LEU A N 1
ATOM 751 C CA . LEU A 1 93 ? 9.317 3.557 -11.976 1.00 84.56 93 LEU A CA 1
ATOM 752 C C . LEU A 1 93 ? 9.574 3.884 -13.449 1.00 84.56 93 LEU A C 1
ATOM 754 O O . LEU A 1 93 ? 8.661 3.729 -14.258 1.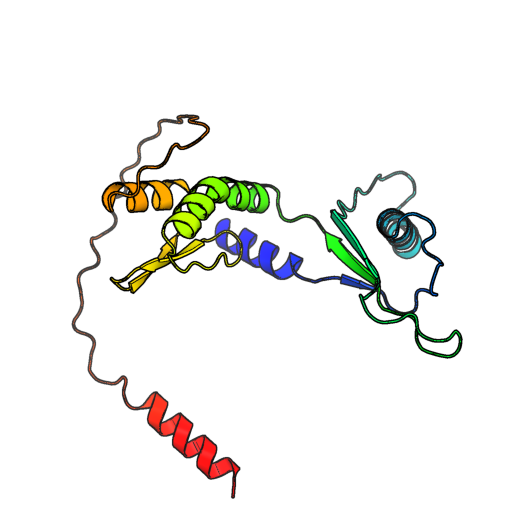00 84.56 93 LEU A O 1
ATOM 758 N N . GLY A 1 94 ? 10.801 4.277 -13.801 1.00 84.19 94 GLY A N 1
ATOM 759 C CA . GLY A 1 94 ? 11.176 4.532 -15.195 1.00 84.19 94 GLY A CA 1
ATOM 760 C C . GLY A 1 94 ? 11.072 3.266 -16.050 1.00 84.19 94 GLY A C 1
ATOM 761 O O . GLY A 1 94 ? 10.413 3.272 -17.084 1.00 84.19 94 GLY A O 1
ATOM 762 N N . ILE A 1 95 ? 11.596 2.143 -15.547 1.00 84.69 95 ILE A N 1
ATOM 763 C CA . ILE A 1 95 ? 11.514 0.829 -16.205 1.00 84.69 95 ILE A CA 1
ATOM 764 C C . ILE A 1 95 ? 10.059 0.425 -16.455 1.00 84.69 95 ILE A C 1
ATOM 766 O O . ILE A 1 95 ? 9.705 -0.021 -17.542 1.00 84.69 95 ILE A O 1
ATOM 770 N N . LYS A 1 96 ? 9.180 0.608 -15.465 1.00 86.75 96 LYS A N 1
ATOM 771 C CA . LYS A 1 96 ? 7.757 0.267 -15.592 1.00 86.75 96 LYS A CA 1
ATOM 772 C C . LYS A 1 96 ? 7.042 1.094 -16.652 1.00 86.75 96 LYS A C 1
ATOM 774 O O . LYS A 1 96 ? 6.135 0.557 -17.278 1.00 86.75 96 LYS A O 1
ATOM 779 N N . LYS A 1 97 ? 7.401 2.373 -16.819 1.00 87.75 97 LYS A N 1
ATOM 780 C CA . LYS A 1 97 ? 6.842 3.216 -17.887 1.00 87.75 97 LYS A CA 1
ATOM 781 C C . LYS A 1 97 ? 7.196 2.619 -19.246 1.00 87.75 97 LYS A C 1
ATOM 783 O O . LYS A 1 97 ? 6.297 2.214 -19.968 1.00 87.75 97 LYS A O 1
ATOM 788 N N . VAL A 1 98 ? 8.483 2.376 -19.487 1.00 84.88 98 VAL A N 1
ATOM 789 C CA . VAL A 1 98 ? 8.966 1.786 -20.746 1.00 84.88 98 VAL A CA 1
ATOM 790 C C . VAL A 1 98 ? 8.354 0.405 -21.011 1.00 84.88 98 VAL A C 1
ATOM 792 O O . VAL A 1 98 ? 7.945 0.112 -22.129 1.00 84.88 98 VAL A O 1
ATOM 795 N N . LEU A 1 99 ? 8.243 -0.456 -19.993 1.00 86.56 99 LEU A N 1
ATOM 796 C CA . LEU A 1 99 ? 7.627 -1.780 -20.152 1.00 86.56 99 LEU A CA 1
ATOM 797 C C . LEU A 1 99 ? 6.131 -1.704 -20.480 1.00 86.56 99 LEU A C 1
ATOM 799 O O . LEU A 1 99 ? 5.643 -2.540 -21.237 1.00 86.56 99 LEU A O 1
ATOM 803 N N . LYS A 1 100 ? 5.408 -0.719 -19.931 1.00 87.50 100 LYS A N 1
ATOM 804 C CA . LYS A 1 100 ? 4.003 -0.472 -20.281 1.00 87.50 100 LYS A CA 1
ATOM 805 C C . LYS A 1 100 ? 3.871 0.046 -21.707 1.00 87.50 100 LYS A C 1
ATOM 807 O O . LYS A 1 100 ? 3.049 -0.487 -22.443 1.00 87.50 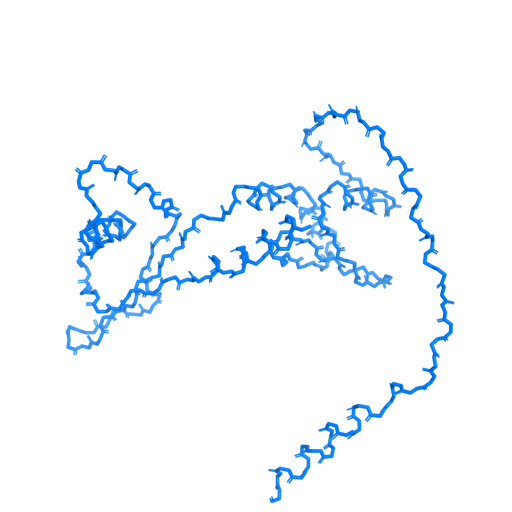100 LYS A O 1
ATOM 812 N N . ASP A 1 101 ? 4.698 1.016 -22.089 1.00 87.69 101 ASP A N 1
ATOM 813 C CA . ASP A 1 101 ? 4.670 1.623 -23.424 1.00 87.69 101 ASP A CA 1
ATOM 814 C C . ASP A 1 101 ? 4.966 0.583 -24.510 1.00 87.69 101 ASP A C 1
ATOM 816 O O . ASP A 1 101 ? 4.353 0.582 -25.572 1.00 87.69 101 ASP A O 1
ATOM 820 N N . LYS A 1 102 ? 5.856 -0.370 -24.211 1.00 83.88 102 LYS A N 1
ATOM 821 C CA . LYS A 1 102 ? 6.208 -1.477 -25.110 1.00 83.88 102 LYS A CA 1
ATOM 822 C C . LYS A 1 102 ? 5.296 -2.701 -24.993 1.00 83.88 102 LYS A C 1
ATOM 824 O O . LYS A 1 102 ? 5.553 -3.708 -25.644 1.00 83.88 102 LYS A O 1
ATOM 829 N N . GLY A 1 103 ? 4.260 -2.652 -24.153 1.00 84.94 103 GLY A N 1
ATOM 830 C CA . GLY A 1 103 ? 3.305 -3.752 -23.982 1.00 84.94 103 GLY A CA 1
ATOM 831 C C . GLY A 1 103 ? 3.903 -5.035 -23.391 1.00 84.94 103 GLY A C 1
ATOM 832 O O . GLY A 1 103 ? 3.313 -6.108 -23.518 1.00 84.94 103 GLY A O 1
ATOM 833 N N . ILE A 1 104 ? 5.064 -4.957 -22.736 1.00 86.50 104 ILE A N 1
ATOM 834 C CA . ILE A 1 104 ? 5.754 -6.127 -22.189 1.00 86.50 104 ILE A CA 1
ATOM 835 C C . ILE A 1 104 ? 5.137 -6.484 -20.844 1.00 86.50 104 ILE A C 1
ATOM 837 O O . ILE A 1 104 ? 5.040 -5.663 -19.928 1.00 86.50 104 ILE A O 1
ATOM 841 N N . ARG A 1 105 ? 4.748 -7.750 -20.683 1.00 86.81 105 ARG A N 1
ATOM 842 C CA . ARG A 1 105 ? 4.205 -8.231 -19.414 1.00 86.81 105 ARG A CA 1
ATOM 843 C C . ARG A 1 105 ? 5.304 -8.244 -18.352 1.00 86.81 105 ARG A C 1
ATOM 845 O O . ARG A 1 105 ? 6.355 -8.861 -18.520 1.00 86.81 105 ARG A O 1
ATOM 852 N N . PHE A 1 106 ? 5.030 -7.634 -17.205 1.00 89.38 106 PHE A N 1
ATOM 853 C CA . PHE A 1 106 ? 5.912 -7.695 -16.044 1.00 89.38 106 PHE A CA 1
ATOM 854 C C . PHE A 1 106 ? 5.127 -7.869 -14.744 1.00 89.38 106 PHE A C 1
ATOM 856 O O . PHE A 1 106 ? 3.944 -7.551 -14.642 1.00 89.38 106 PHE A O 1
ATOM 863 N N . GLN A 1 107 ? 5.807 -8.393 -13.732 1.00 85.62 107 GLN A N 1
ATOM 864 C CA . GLN A 1 107 ? 5.346 -8.468 -12.352 1.00 85.62 107 GLN A CA 1
ATOM 865 C C . GLN A 1 107 ? 6.363 -7.761 -11.459 1.00 85.62 107 GLN A C 1
ATOM 867 O O . GLN A 1 107 ? 7.563 -7.807 -11.711 1.00 85.62 107 GLN A O 1
ATOM 872 N N . THR A 1 108 ? 5.909 -7.136 -10.376 1.00 82.56 108 THR A N 1
ATOM 873 C CA . THR A 1 108 ? 6.809 -6.547 -9.370 1.00 82.56 108 THR A CA 1
ATOM 874 C C . THR A 1 108 ? 6.603 -7.232 -8.023 1.00 82.56 108 THR A C 1
ATOM 876 O O . THR A 1 108 ? 5.929 -6.687 -7.147 1.00 82.56 108 THR A O 1
ATOM 879 N N . PRO A 1 109 ? 7.116 -8.462 -7.847 1.00 75.75 109 PRO A N 1
ATOM 880 C CA . PRO A 1 109 ? 7.088 -9.110 -6.552 1.00 75.75 109 PRO A CA 1
ATOM 881 C C . PRO A 1 109 ? 8.101 -8.443 -5.609 1.00 75.75 109 PRO A C 1
ATOM 883 O O . PRO A 1 109 ? 9.311 -8.533 -5.798 1.00 75.75 109 PRO A O 1
ATOM 886 N N . LEU A 1 110 ? 7.607 -7.851 -4.519 1.00 72.12 110 LEU A N 1
ATOM 887 C CA . LEU A 1 110 ? 8.441 -7.359 -3.413 1.00 72.12 110 LEU A CA 1
ATOM 888 C C . LEU A 1 110 ? 9.345 -6.178 -3.835 1.00 72.12 110 LEU A C 1
ATOM 890 O O . LEU A 1 110 ? 8.808 -5.118 -4.154 1.00 72.12 110 LEU A O 1
ATOM 894 N N . ALA A 1 111 ? 10.670 -6.318 -3.787 1.00 80.12 111 ALA A N 1
ATOM 895 C CA . ALA A 1 111 ? 11.648 -5.316 -4.233 1.00 80.12 111 ALA A CA 1
ATOM 896 C C . ALA A 1 111 ? 12.306 -5.684 -5.577 1.00 80.12 111 ALA A C 1
ATOM 898 O O . ALA A 1 111 ? 13.307 -5.086 -5.950 1.00 80.12 111 ALA A O 1
ATOM 899 N N . LYS A 1 112 ? 11.764 -6.686 -6.276 1.00 85.06 112 LYS A N 1
ATOM 900 C CA . LYS A 1 112 ? 12.308 -7.240 -7.518 1.00 85.06 112 LYS A CA 1
ATOM 901 C C . LYS A 1 112 ? 11.351 -6.958 -8.667 1.00 85.06 112 LYS A C 1
ATOM 903 O O . LYS A 1 112 ? 10.138 -6.833 -8.455 1.00 85.06 112 LYS A O 1
ATOM 908 N N . ILE A 1 113 ? 11.866 -6.918 -9.889 1.00 86.94 113 ILE A N 1
ATOM 909 C CA . ILE A 1 113 ? 11.037 -6.867 -11.094 1.00 86.94 113 ILE A CA 1
ATOM 910 C C . ILE A 1 113 ? 11.235 -8.136 -11.912 1.00 86.94 113 ILE A C 1
ATOM 912 O O . ILE A 1 113 ? 12.345 -8.600 -12.140 1.00 86.94 113 ILE A O 1
ATOM 916 N N . ARG A 1 114 ? 10.128 -8.736 -12.328 1.00 88.44 114 ARG A N 1
ATOM 917 C CA . ARG A 1 114 ? 10.106 -9.927 -13.165 1.00 88.44 114 ARG A CA 1
ATOM 918 C C . ARG A 1 114 ? 9.524 -9.548 -14.507 1.00 88.44 114 ARG A C 1
ATOM 920 O O . ARG A 1 114 ? 8.364 -9.149 -14.571 1.00 88.44 114 ARG A O 1
ATOM 927 N N . ILE A 1 115 ? 10.318 -9.685 -15.555 1.00 88.62 115 ILE A N 1
ATOM 928 C CA . ILE A 1 115 ? 9.938 -9.310 -16.912 1.00 88.62 115 ILE A CA 1
ATOM 929 C C . ILE A 1 115 ? 9.806 -10.587 -17.738 1.00 88.62 115 ILE A C 1
ATOM 931 O O . ILE A 1 115 ? 10.643 -11.491 -17.655 1.00 88.62 115 ILE A O 1
ATOM 935 N N . TYR A 1 116 ? 8.707 -10.679 -18.480 1.00 87.00 116 TYR A N 1
ATOM 936 C CA . TYR A 1 116 ? 8.422 -11.784 -19.381 1.00 87.00 116 TYR A CA 1
ATOM 937 C C . TYR A 1 116 ? 8.886 -11.376 -20.775 1.00 87.00 116 TYR A C 1
ATOM 939 O O . TYR A 1 116 ? 8.163 -10.697 -21.499 1.00 87.00 116 TYR A O 1
ATOM 947 N N . TRP A 1 117 ? 10.114 -11.752 -21.117 1.00 83.31 117 TRP A N 1
ATOM 948 C CA . TRP A 1 117 ? 10.659 -11.559 -22.455 1.00 83.31 117 TRP A CA 1
ATOM 949 C C . TRP A 1 117 ? 10.241 -12.711 -23.370 1.00 83.31 117 TRP A C 1
ATOM 951 O O . TRP A 1 117 ? 9.910 -13.798 -22.893 1.00 83.31 117 TRP A O 1
ATOM 961 N N . GLU A 1 118 ? 10.352 -12.517 -24.683 1.00 74.12 118 GLU A N 1
ATOM 962 C CA . GLU A 1 118 ? 10.134 -13.592 -25.663 1.00 74.12 118 GLU A CA 1
ATOM 963 C C . GLU A 1 118 ? 11.127 -14.750 -25.481 1.00 74.12 118 GLU A C 1
ATOM 965 O O . GLU A 1 118 ? 10.757 -15.917 -25.558 1.00 74.12 118 GLU A O 1
ATOM 970 N N . ALA A 1 119 ? 12.377 -14.434 -25.123 1.00 78.81 119 ALA A N 1
ATOM 971 C CA . ALA A 1 119 ? 13.412 -15.422 -24.812 1.00 78.81 119 ALA A CA 1
ATOM 972 C C . ALA A 1 119 ? 13.203 -16.146 -23.462 1.00 78.81 119 ALA A C 1
ATOM 974 O O . ALA A 1 119 ? 13.946 -17.072 -23.139 1.00 78.81 119 ALA A O 1
ATOM 975 N N . GLY A 1 120 ? 12.230 -15.716 -22.649 1.00 80.81 120 GLY A N 1
ATOM 976 C CA . GLY A 1 120 ? 11.917 -16.302 -21.347 1.00 80.81 120 GLY A CA 1
ATOM 977 C C . GLY A 1 120 ? 11.750 -15.281 -20.220 1.00 80.81 120 GLY A C 1
ATOM 978 O O . GLY A 1 120 ? 11.834 -14.066 -20.393 1.00 80.81 120 GLY A O 1
ATOM 979 N N . VAL A 1 121 ? 11.506 -15.789 -19.012 1.00 86.38 121 VAL A N 1
ATOM 980 C CA . VAL A 1 121 ? 11.266 -14.956 -17.827 1.00 86.38 121 VAL A CA 1
ATOM 981 C C . VAL A 1 121 ? 12.584 -14.635 -17.133 1.00 86.38 121 VAL A C 1
ATOM 983 O O . VAL A 1 121 ? 13.297 -15.546 -16.716 1.00 86.38 121 VAL A O 1
ATOM 986 N N . LYS A 1 122 ? 12.879 -13.346 -16.935 1.00 85.62 122 LYS A N 1
ATOM 987 C CA . LYS A 1 122 ? 14.044 -12.893 -16.160 1.00 85.62 122 LYS A CA 1
ATOM 988 C C . LYS A 1 122 ? 13.584 -12.079 -14.953 1.00 85.62 122 LYS A C 1
ATOM 990 O O . LYS A 1 122 ? 12.712 -11.218 -15.060 1.00 85.62 122 LYS A O 1
ATOM 995 N N . THR A 1 123 ? 14.126 -12.409 -13.781 1.00 88.62 123 THR A N 1
ATOM 996 C CA . THR A 1 123 ? 13.897 -11.656 -12.539 1.00 88.62 123 THR A CA 1
ATOM 997 C C . THR A 1 123 ? 15.149 -10.854 -12.233 1.00 88.62 123 THR A C 1
ATOM 999 O O . THR A 1 123 ? 16.242 -11.414 -12.253 1.00 88.62 123 THR A O 1
ATOM 1002 N N . TYR A 1 124 ? 14.972 -9.569 -11.965 1.00 85.75 124 TYR A N 1
ATOM 1003 C CA . TYR A 1 124 ? 16.035 -8.635 -11.639 1.00 85.75 124 TYR A CA 1
ATOM 1004 C C . TYR A 1 124 ? 15.842 -8.130 -10.217 1.00 85.75 124 TYR A C 1
ATOM 1006 O O . TYR A 1 124 ? 14.715 -7.843 -9.787 1.00 85.75 124 TYR A O 1
ATOM 1014 N N . ASP A 1 125 ? 16.963 -8.029 -9.518 1.00 80.69 125 ASP A N 1
ATOM 1015 C CA . ASP A 1 125 ? 17.010 -7.634 -8.116 1.00 80.69 125 ASP A CA 1
ATOM 1016 C C . ASP A 1 125 ? 17.302 -6.136 -7.954 1.00 80.69 125 ASP A C 1
ATOM 1018 O O . ASP A 1 125 ? 16.817 -5.532 -6.993 1.00 80.69 125 ASP A O 1
ATOM 1022 N N . ASP A 1 126 ? 17.954 -5.517 -8.948 1.00 83.31 126 ASP A N 1
ATOM 1023 C CA . ASP A 1 126 ? 18.247 -4.084 -8.988 1.00 83.31 126 ASP A CA 1
ATOM 1024 C C . ASP A 1 126 ? 17.823 -3.401 -10.302 1.00 83.31 126 ASP A C 1
ATOM 1026 O O . ASP A 1 126 ? 17.837 -3.971 -11.401 1.00 83.31 126 ASP A O 1
ATOM 1030 N N . ALA A 1 127 ? 17.449 -2.124 -10.181 1.00 82.12 127 ALA A N 1
ATOM 1031 C CA . ALA A 1 127 ? 16.986 -1.308 -11.301 1.00 82.12 127 ALA A CA 1
ATOM 1032 C C . ALA A 1 127 ? 18.102 -0.994 -12.308 1.00 82.12 127 ALA A C 1
ATOM 1034 O O . ALA A 1 127 ? 17.828 -0.925 -13.499 1.00 82.12 127 ALA A O 1
ATOM 1035 N N . ILE A 1 128 ? 19.353 -0.867 -11.858 1.00 81.56 128 ILE A N 1
ATOM 1036 C CA . ILE A 1 128 ? 20.499 -0.559 -12.730 1.00 81.56 128 ILE A CA 1
ATOM 1037 C C . ILE A 1 128 ? 20.768 -1.721 -13.694 1.00 81.56 128 ILE A C 1
ATOM 1039 O O . ILE A 1 128 ? 20.855 -1.515 -14.902 1.00 81.56 128 ILE A O 1
ATOM 1043 N N . ASP A 1 129 ? 20.817 -2.953 -13.182 1.00 82.50 129 ASP A N 1
ATOM 1044 C CA . ASP A 1 129 ? 20.994 -4.145 -14.018 1.00 82.50 129 ASP A CA 1
ATOM 1045 C C . ASP A 1 129 ? 19.834 -4.348 -14.988 1.00 82.50 129 ASP A C 1
ATOM 1047 O O . ASP A 1 129 ? 20.038 -4.759 -16.130 1.00 82.50 129 ASP A O 1
ATOM 1051 N N . THR A 1 130 ? 18.618 -4.031 -14.542 1.00 82.12 130 THR A N 1
ATOM 1052 C CA . THR A 1 130 ? 17.438 -4.071 -15.407 1.00 82.12 130 THR A CA 1
ATOM 1053 C C . THR A 1 130 ? 17.555 -3.045 -16.530 1.00 82.12 130 THR A C 1
ATOM 1055 O O . THR A 1 130 ? 17.323 -3.391 -17.682 1.00 82.12 130 THR A O 1
ATOM 1058 N N . ALA A 1 131 ?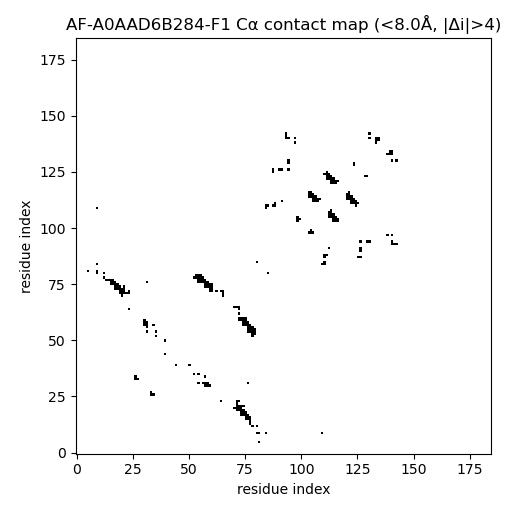 17.946 -1.806 -16.218 1.00 81.19 131 ALA A N 1
ATOM 1059 C CA . ALA A 1 131 ? 18.123 -0.742 -17.203 1.00 81.19 131 ALA A CA 1
A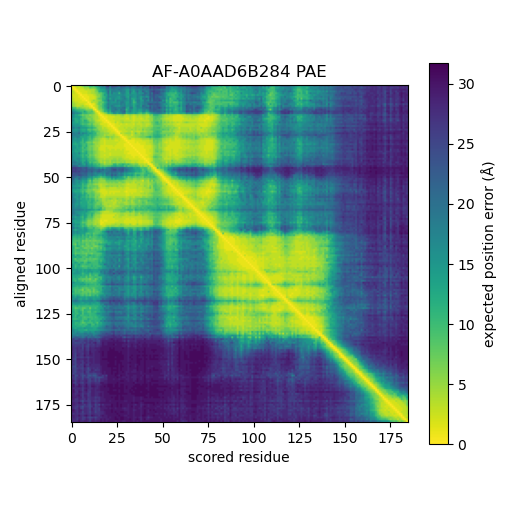TOM 1060 C C . ALA A 1 131 ? 19.223 -1.084 -18.220 1.00 81.19 131 ALA A C 1
ATOM 1062 O O . ALA A 1 131 ? 19.032 -0.872 -19.414 1.00 81.19 131 ALA A O 1
ATOM 1063 N N . ARG A 1 132 ? 20.332 -1.690 -17.776 1.00 81.69 132 ARG A N 1
ATOM 1064 C CA . ARG A 1 132 ? 21.393 -2.170 -18.673 1.00 81.69 132 ARG A CA 1
ATOM 1065 C C . ARG A 1 132 ? 20.891 -3.260 -19.621 1.00 81.69 132 ARG A C 1
ATOM 1067 O O . ARG A 1 132 ? 21.089 -3.146 -20.823 1.00 81.69 132 ARG A O 1
ATOM 1074 N N . ASP A 1 133 ? 20.202 -4.277 -19.102 1.00 82.31 133 ASP A N 1
ATOM 1075 C CA . ASP A 1 133 ? 19.653 -5.369 -19.925 1.00 82.31 133 ASP A CA 1
ATOM 1076 C C . ASP A 1 133 ? 18.535 -4.874 -20.862 1.00 82.31 133 ASP A C 1
ATOM 1078 O O . ASP A 1 133 ? 18.341 -5.424 -21.941 1.00 82.31 133 ASP A O 1
ATOM 1082 N N . MET A 1 134 ? 17.815 -3.812 -20.482 1.00 78.62 134 MET A N 1
ATOM 1083 C CA . MET A 1 134 ? 16.878 -3.107 -21.360 1.00 78.62 134 MET A CA 1
ATOM 1084 C C . MET A 1 134 ? 17.607 -2.355 -22.480 1.00 78.62 134 MET A C 1
ATOM 1086 O O . MET A 1 134 ? 17.203 -2.482 -23.635 1.00 78.62 134 MET A O 1
ATOM 1090 N N . GLY A 1 135 ? 18.700 -1.655 -22.168 1.00 75.31 135 GLY A N 1
ATOM 1091 C CA . GLY A 1 135 ? 19.542 -0.966 -23.149 1.00 75.31 135 GLY A CA 1
ATOM 1092 C C . GLY A 1 135 ? 20.201 -1.921 -24.150 1.00 75.31 135 GLY A C 1
ATOM 1093 O O . GLY A 1 135 ? 20.142 -1.680 -25.352 1.00 75.31 135 GLY A O 1
ATOM 1094 N N . GLU A 1 136 ? 20.727 -3.059 -23.686 1.00 73.56 136 GLU A N 1
ATOM 1095 C CA . GLU A 1 136 ? 21.285 -4.120 -24.548 1.00 73.56 136 GLU A CA 1
ATOM 1096 C C . GLU A 1 136 ? 20.241 -4.716 -25.507 1.00 73.56 136 GLU A C 1
ATOM 1098 O O . GLU A 1 136 ? 20.576 -5.174 -26.597 1.00 73.56 136 GLU A O 1
ATOM 1103 N N . ARG A 1 137 ? 18.960 -4.676 -25.129 1.00 70.50 137 ARG A N 1
ATOM 1104 C CA . ARG A 1 137 ? 17.827 -5.121 -25.956 1.00 70.50 137 ARG A CA 1
ATOM 1105 C C . ARG A 1 137 ? 17.223 -3.996 -26.807 1.00 70.50 137 ARG A C 1
ATOM 1107 O O . ARG A 1 137 ? 16.133 -4.171 -27.349 1.00 70.50 137 ARG A O 1
ATOM 1114 N N . GLY A 1 138 ? 17.888 -2.840 -26.904 1.00 65.19 138 GLY A N 1
ATOM 1115 C CA . GLY A 1 138 ? 17.433 -1.695 -27.699 1.00 65.19 138 GLY A CA 1
ATOM 1116 C C . GLY A 1 138 ? 16.253 -0.933 -27.086 1.00 65.19 138 GLY A C 1
ATOM 1117 O O . GLY A 1 138 ? 15.484 -0.282 -27.795 1.00 65.19 138 GLY A O 1
ATOM 1118 N N . LEU A 1 139 ? 16.044 -1.034 -25.770 1.00 63.78 139 LEU A N 1
ATOM 1119 C CA . LEU A 1 139 ? 15.068 -0.231 -25.038 1.00 63.78 139 LEU A CA 1
ATOM 1120 C C . LEU A 1 139 ? 15.808 0.909 -24.330 1.00 63.78 139 LEU A C 1
ATOM 1122 O O . LEU A 1 139 ? 16.274 0.761 -23.205 1.00 63.78 139 LEU A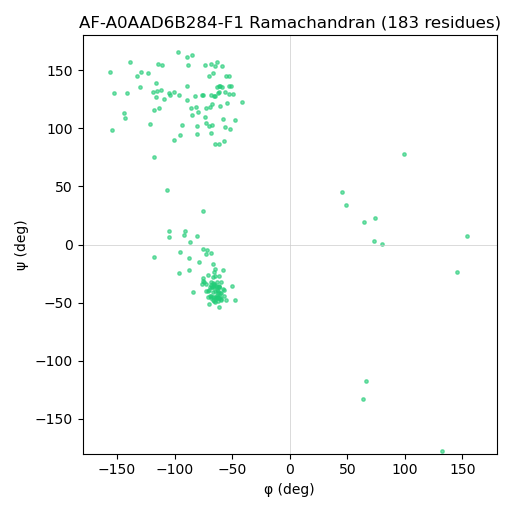 O 1
ATOM 1126 N N . GLU A 1 140 ? 15.939 2.032 -25.032 1.00 49.16 140 GLU A N 1
ATOM 1127 C CA . GLU A 1 140 ? 16.589 3.241 -24.527 1.00 49.16 140 GLU A CA 1
ATOM 1128 C C . GLU A 1 140 ? 15.847 3.796 -23.295 1.00 49.16 140 GLU A C 1
ATOM 1130 O O . GLU A 1 140 ? 14.612 3.808 -23.250 1.00 49.16 140 GLU A O 1
ATOM 1135 N N . MET A 1 141 ? 16.597 4.198 -22.265 1.00 54.56 141 MET A N 1
ATOM 1136 C CA . MET A 1 141 ? 16.068 4.664 -20.981 1.00 54.56 141 MET A CA 1
ATOM 1137 C C . MET A 1 141 ? 16.895 5.844 -20.459 1.00 54.56 141 MET A C 1
ATOM 1139 O O . MET A 1 141 ? 18.110 5.731 -20.321 1.00 54.56 141 MET A O 1
ATOM 1143 N N . GLU A 1 142 ? 16.233 6.935 -20.065 1.00 45.84 142 GLU A N 1
ATOM 1144 C CA . GLU A 1 142 ? 16.834 7.960 -19.205 1.00 45.84 142 GLU A CA 1
ATOM 1145 C C . GLU A 1 142 ? 16.809 7.481 -17.745 1.00 45.84 142 GLU A C 1
ATOM 1147 O O . GLU A 1 142 ? 15.748 7.289 -17.142 1.00 45.84 142 GLU A O 1
ATOM 1152 N N . VAL A 1 143 ? 17.988 7.254 -17.168 1.00 49.81 143 VAL A N 1
ATOM 1153 C CA . VAL A 1 143 ? 18.148 6.952 -15.740 1.00 49.81 143 VAL A CA 1
ATOM 1154 C C . VAL A 1 143 ? 18.222 8.279 -14.976 1.00 49.81 143 VAL A C 1
ATOM 1156 O O . VAL A 1 143 ? 19.173 9.030 -15.188 1.00 49.81 143 VAL A O 1
ATOM 1159 N N . PRO A 1 144 ? 17.289 8.601 -14.060 1.00 40.69 144 PRO A N 1
ATOM 1160 C CA . PRO A 1 144 ? 17.450 9.773 -13.217 1.00 40.69 144 PRO A CA 1
ATOM 1161 C C . PRO A 1 144 ? 18.368 9.429 -12.039 1.00 40.69 144 PRO A C 1
ATOM 1163 O O . PRO A 1 144 ? 18.032 8.592 -11.200 1.00 40.69 144 PRO A O 1
ATOM 1166 N N . GLY A 1 145 ? 19.506 10.121 -11.961 1.00 38.06 145 GLY A N 1
ATOM 1167 C CA . GLY A 1 145 ? 20.306 10.234 -10.741 1.00 38.06 145 GLY A CA 1
ATOM 1168 C C . GLY A 1 145 ? 21.502 9.292 -10.672 1.00 38.06 145 GLY A C 1
ATOM 1169 O O . GLY A 1 145 ? 21.491 8.305 -9.940 1.00 38.06 145 GLY A O 1
ATOM 1170 N N . GLY A 1 146 ? 22.567 9.652 -11.387 1.00 33.78 146 GLY A N 1
ATOM 1171 C CA . GLY A 1 146 ? 23.904 9.173 -11.078 1.00 33.78 146 GLY A CA 1
ATOM 1172 C C . GLY A 1 146 ? 24.381 9.757 -9.748 1.00 33.78 146 GLY A C 1
ATOM 1173 O O . GLY A 1 146 ? 24.502 10.969 -9.601 1.00 33.78 146 GLY A O 1
ATOM 1174 N N . ALA A 1 147 ? 24.697 8.885 -8.799 1.00 28.84 147 ALA A N 1
ATOM 1175 C CA . ALA A 1 147 ? 25.760 9.131 -7.840 1.00 28.84 147 ALA A CA 1
ATOM 1176 C C . ALA A 1 147 ? 26.750 7.981 -8.019 1.00 28.84 147 ALA A C 1
ATOM 1178 O O . ALA A 1 147 ? 26.479 6.838 -7.654 1.00 28.84 147 ALA A O 1
ATOM 1179 N N . ALA A 1 148 ? 27.859 8.288 -8.684 1.00 35.03 148 ALA A N 1
ATOM 1180 C CA . ALA A 1 148 ? 28.990 7.394 -8.803 1.00 35.03 148 ALA A CA 1
ATOM 1181 C C . ALA A 1 148 ? 29.616 7.188 -7.417 1.00 35.03 148 ALA A C 1
ATOM 1183 O O . ALA A 1 148 ? 29.995 8.152 -6.755 1.00 35.03 148 ALA A O 1
ATOM 1184 N N . THR A 1 149 ? 29.788 5.934 -7.015 1.00 28.97 149 THR A N 1
ATOM 1185 C CA . THR A 1 149 ? 30.870 5.546 -6.107 1.00 28.97 149 THR A CA 1
ATOM 1186 C C . THR A 1 149 ? 31.755 4.554 -6.854 1.00 28.97 149 THR A C 1
ATOM 1188 O O . THR A 1 149 ? 31.268 3.480 -7.218 1.00 28.97 149 THR A O 1
ATOM 1191 N N . PRO A 1 150 ? 33.025 4.893 -7.122 1.00 39.75 150 PRO A N 1
ATOM 1192 C CA . PRO A 1 150 ? 33.978 3.973 -7.713 1.00 39.75 150 PRO A CA 1
ATOM 1193 C C . PRO A 1 150 ? 34.614 3.137 -6.601 1.00 39.75 150 PRO A C 1
ATOM 1195 O O . PRO A 1 150 ? 35.378 3.676 -5.811 1.00 39.75 150 PRO A O 1
ATOM 1198 N N . VAL A 1 151 ? 34.327 1.836 -6.543 1.00 32.31 151 VAL A N 1
ATOM 1199 C CA . VAL A 1 151 ? 35.245 0.854 -5.945 1.00 32.31 151 VAL A CA 1
ATOM 1200 C C . VAL A 1 151 ? 35.148 -0.442 -6.743 1.00 32.31 151 VAL A C 1
ATOM 1202 O O . VAL A 1 151 ? 34.113 -1.108 -6.780 1.00 32.31 151 VAL A O 1
ATOM 1205 N N . GLU A 1 152 ? 36.249 -0.753 -7.417 1.00 35.59 152 GLU A N 1
ATOM 1206 C CA . GLU A 1 152 ? 36.588 -2.068 -7.940 1.00 35.59 152 GLU A CA 1
ATOM 1207 C C . GLU A 1 152 ? 36.420 -3.158 -6.879 1.00 35.59 152 GLU A C 1
ATOM 1209 O O . GLU A 1 152 ? 37.056 -3.106 -5.836 1.00 35.59 152 GLU A O 1
ATOM 1214 N N . GLU A 1 153 ? 35.709 -4.231 -7.216 1.00 30.42 153 GLU A N 1
ATOM 1215 C CA . GLU A 1 153 ? 36.317 -5.556 -7.106 1.00 30.42 153 GLU A CA 1
ATOM 1216 C C . GLU A 1 153 ? 35.628 -6.495 -8.095 1.00 30.42 153 GLU A C 1
ATOM 1218 O O . GLU A 1 153 ? 34.538 -7.031 -7.871 1.00 30.42 153 GLU A O 1
ATOM 1223 N N . ARG A 1 154 ? 36.279 -6.680 -9.246 1.00 45.91 154 ARG A N 1
ATOM 1224 C CA . ARG A 1 154 ? 35.994 -7.778 -10.166 1.00 45.91 154 ARG A CA 1
ATOM 1225 C C . ARG A 1 154 ? 36.264 -9.096 -9.436 1.00 45.91 154 ARG A C 1
ATOM 1227 O O . ARG A 1 154 ? 37.334 -9.678 -9.576 1.00 45.91 154 ARG A O 1
ATOM 1234 N N . ARG A 1 155 ? 35.280 -9.621 -8.709 1.00 32.94 155 ARG A N 1
ATOM 1235 C CA . ARG A 1 155 ? 35.240 -11.057 -8.424 1.00 32.94 155 ARG A CA 1
ATOM 1236 C C . ARG A 1 155 ? 34.667 -11.751 -9.644 1.00 32.94 155 ARG A C 1
ATOM 1238 O O . ARG A 1 155 ? 33.463 -11.722 -9.883 1.00 32.94 155 ARG A O 1
ATOM 1245 N N . ALA A 1 156 ? 35.566 -12.340 -10.426 1.00 46.53 156 ALA A N 1
ATOM 1246 C CA . ALA A 1 156 ? 35.232 -13.308 -11.455 1.00 46.53 156 ALA A CA 1
ATOM 1247 C C . ALA A 1 156 ? 34.271 -14.356 -10.866 1.00 46.53 156 ALA A C 1
ATOM 1249 O O . ALA A 1 156 ? 34.657 -15.181 -10.041 1.00 46.53 156 ALA A O 1
ATOM 1250 N N . GLN A 1 157 ? 33.001 -14.285 -11.258 1.00 36.00 157 GLN A N 1
ATOM 1251 C CA . GLN A 1 157 ? 32.036 -15.357 -11.051 1.00 36.00 157 GLN A CA 1
ATOM 1252 C C . GLN A 1 157 ? 32.119 -16.276 -12.274 1.00 36.00 157 GLN A C 1
ATOM 1254 O O . GLN A 1 157 ? 32.207 -15.773 -13.400 1.00 36.00 157 GLN A O 1
ATOM 1259 N N . PRO A 1 158 ? 32.120 -17.603 -12.091 1.00 37.97 158 PRO A N 1
ATOM 1260 C CA . PRO A 1 158 ? 32.235 -18.531 -13.200 1.00 37.97 158 PRO A CA 1
ATOM 1261 C C . PRO A 1 158 ? 31.025 -18.371 -14.122 1.00 37.97 158 PRO A C 1
ATOM 1263 O O . PRO A 1 158 ? 29.878 -18.293 -13.676 1.00 37.97 158 PRO A O 1
ATOM 1266 N N . VAL A 1 159 ? 31.288 -18.336 -15.427 1.00 32.31 159 VAL A N 1
ATOM 1267 C CA . VAL A 1 159 ? 30.263 -18.527 -16.454 1.00 32.31 159 VAL A CA 1
ATOM 1268 C C . VAL A 1 159 ? 29.582 -19.855 -16.143 1.00 32.31 159 VAL A C 1
ATOM 1270 O O . VAL A 1 159 ? 30.252 -20.885 -16.061 1.00 32.31 159 VAL A O 1
ATOM 1273 N N . TRP A 1 160 ? 28.267 -19.838 -15.929 1.00 35.88 160 TRP A N 1
ATOM 1274 C CA . TRP A 1 160 ? 27.485 -21.053 -15.726 1.00 35.88 160 TRP A CA 1
ATOM 1275 C C . TRP A 1 160 ? 27.692 -21.991 -16.922 1.00 35.88 160 TRP A C 1
ATOM 1277 O O . TRP A 1 160 ? 27.100 -21.803 -17.984 1.00 35.88 160 TRP A O 1
ATOM 1287 N N . GLN A 1 161 ? 28.545 -23.004 -16.757 1.00 36.56 161 GLN A N 1
ATOM 1288 C CA . GLN A 1 161 ? 28.660 -24.094 -17.712 1.00 36.56 161 GLN A CA 1
ATOM 1289 C C . GLN A 1 161 ? 27.479 -25.041 -17.531 1.00 36.56 161 GLN A C 1
ATOM 1291 O O . GLN A 1 161 ? 27.149 -25.501 -16.436 1.00 36.56 161 GLN A O 1
ATOM 1296 N N . ARG A 1 162 ? 26.827 -25.325 -18.654 1.00 35.91 162 ARG A N 1
ATOM 1297 C CA . ARG A 1 162 ? 25.671 -26.205 -18.755 1.00 35.91 162 ARG A CA 1
ATOM 1298 C C . ARG A 1 162 ? 26.114 -27.649 -18.507 1.00 35.91 162 ARG A C 1
ATOM 1300 O O . ARG A 1 162 ? 26.648 -28.296 -19.402 1.00 35.91 162 ARG A O 1
ATOM 1307 N N . VAL A 1 163 ? 25.868 -28.173 -17.310 1.00 42.97 163 VAL A N 1
ATOM 1308 C CA . VAL A 1 163 ? 25.996 -29.614 -17.051 1.00 42.97 163 VAL A CA 1
ATOM 1309 C C . VAL A 1 163 ? 24.785 -30.316 -17.669 1.00 42.97 163 VAL A C 1
ATOM 1311 O O . VAL A 1 163 ? 23.645 -29.906 -17.438 1.00 42.97 163 VAL A O 1
ATOM 1314 N N . LYS A 1 164 ? 25.016 -31.362 -18.475 1.00 37.66 164 LYS A N 1
ATOM 1315 C CA . LYS A 1 164 ? 23.951 -32.253 -18.961 1.00 37.66 164 LYS A CA 1
ATOM 1316 C C . LYS A 1 164 ? 23.241 -32.853 -17.743 1.00 37.66 164 LYS A C 1
ATOM 1318 O O . LYS A 1 164 ? 23.817 -33.661 -17.021 1.00 37.66 164 LYS A O 1
ATOM 1323 N N . GLY A 1 165 ? 22.013 -32.407 -17.488 1.00 33.94 165 GLY A N 1
ATOM 1324 C CA . GLY A 1 165 ? 21.179 -32.958 -16.427 1.00 33.94 165 GLY A CA 1
ATOM 1325 C C . GLY A 1 165 ? 20.915 -34.438 -16.687 1.00 33.94 165 GLY A C 1
ATOM 1326 O O . GLY A 1 165 ? 20.545 -34.806 -17.800 1.00 33.94 165 GLY A O 1
ATOM 1327 N N . LYS A 1 166 ? 21.116 -35.271 -15.661 1.00 33.97 166 LYS A N 1
ATOM 1328 C CA . LYS A 1 166 ? 20.656 -36.661 -15.654 1.00 33.97 166 LYS A CA 1
ATOM 1329 C C . LYS A 1 166 ? 19.147 -36.692 -15.908 1.00 33.97 166 LYS A C 1
ATOM 1331 O O . LYS A 1 166 ? 18.392 -35.949 -15.275 1.00 33.97 166 LYS A O 1
ATOM 1336 N N . GLU A 1 167 ? 18.742 -37.545 -16.843 1.00 44.81 167 GLU A N 1
ATOM 1337 C CA . GLU A 1 167 ? 17.355 -37.938 -17.078 1.00 44.81 167 GLU A CA 1
ATOM 1338 C C . GLU A 1 167 ? 16.707 -38.392 -15.765 1.00 44.81 167 GLU A C 1
ATOM 1340 O O . GLU A 1 167 ? 17.323 -39.086 -14.959 1.00 44.81 167 GLU A O 1
ATOM 1345 N N . GLY A 1 168 ? 15.470 -37.958 -15.529 1.00 47.53 168 GLY A N 1
ATOM 1346 C CA . GLY A 1 168 ? 14.741 -38.298 -14.303 1.00 47.53 168 GLY A CA 1
ATOM 1347 C C . GLY A 1 168 ? 13.665 -37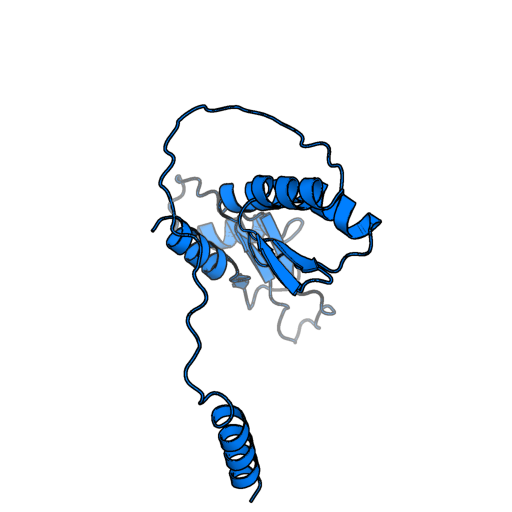.301 -13.872 1.00 47.53 168 GLY A C 1
ATOM 1348 O O . GLY A 1 168 ? 13.098 -37.444 -12.794 1.00 47.53 168 GLY A O 1
ATOM 1349 N N . ARG A 1 169 ? 13.344 -36.284 -14.685 1.00 42.94 169 ARG A N 1
ATOM 1350 C CA . ARG A 1 169 ? 12.285 -35.302 -14.384 1.00 42.94 169 ARG A CA 1
ATOM 1351 C C . ARG A 1 169 ? 11.032 -35.504 -15.241 1.00 42.94 169 ARG A C 1
ATOM 1353 O O . ARG A 1 169 ? 10.503 -34.553 -15.801 1.00 42.94 169 ARG A O 1
ATOM 1360 N N . GLN A 1 170 ? 10.561 -36.744 -15.344 1.00 44.25 170 GLN A N 1
ATOM 1361 C CA . GLN A 1 170 ? 9.211 -37.049 -15.851 1.00 44.25 170 GLN A CA 1
ATOM 1362 C C . GLN A 1 170 ? 8.320 -37.740 -14.803 1.00 44.25 170 GLN A C 1
ATOM 1364 O O . GLN A 1 170 ? 7.103 -37.764 -14.945 1.00 44.25 170 GLN A O 1
ATOM 1369 N N . ASP A 1 171 ? 8.893 -38.183 -13.684 1.00 51.31 171 ASP A N 1
ATOM 1370 C CA . ASP A 1 171 ? 8.209 -39.080 -12.748 1.00 51.31 171 ASP A CA 1
ATOM 1371 C C . ASP A 1 171 ? 7.364 -38.362 -11.674 1.00 51.31 171 ASP A C 1
ATOM 1373 O O . ASP A 1 171 ? 6.420 -38.912 -11.112 1.00 51.31 171 ASP A O 1
ATOM 1377 N N . SER A 1 172 ? 7.659 -37.092 -11.381 1.00 48.50 172 SER A N 1
ATOM 1378 C CA . SER A 1 172 ? 6.982 -36.349 -10.303 1.00 48.50 172 SER A CA 1
ATOM 1379 C C . SER A 1 172 ? 5.558 -35.921 -10.676 1.00 48.50 172 SER A C 1
ATOM 1381 O O . SER A 1 172 ? 4.680 -35.863 -9.818 1.00 48.50 172 SER A O 1
ATOM 1383 N N . ALA A 1 173 ? 5.319 -35.631 -11.959 1.00 52.69 173 ALA A N 1
ATOM 1384 C CA . ALA A 1 173 ? 4.005 -35.224 -12.457 1.00 52.69 173 ALA A CA 1
ATOM 1385 C C . ALA A 1 173 ? 3.040 -36.416 -12.567 1.00 52.69 173 ALA A C 1
ATOM 1387 O O . ALA A 1 173 ? 1.838 -36.257 -12.350 1.00 52.69 173 ALA A O 1
ATOM 1388 N N . HIS A 1 174 ? 3.568 -37.610 -12.856 1.00 50.38 174 HIS A N 1
ATOM 1389 C CA . HIS A 1 174 ? 2.775 -38.834 -12.948 1.00 50.38 174 HIS A CA 1
ATOM 1390 C C . HIS A 1 174 ? 2.296 -39.294 -11.563 1.00 50.38 174 HIS A C 1
ATOM 1392 O O . HIS A 1 174 ? 1.104 -39.520 -11.365 1.00 50.38 174 HIS A O 1
ATOM 1398 N N . ARG A 1 175 ? 3.188 -39.277 -10.561 1.00 55.38 175 ARG A N 1
ATOM 1399 C CA . ARG A 1 175 ? 2.849 -39.609 -9.163 1.00 55.38 175 ARG A CA 1
ATOM 1400 C C . ARG A 1 175 ? 1.809 -38.660 -8.559 1.00 55.38 175 ARG A C 1
ATOM 1402 O O . ARG A 1 175 ? 0.930 -39.094 -7.820 1.00 55.38 175 ARG A O 1
ATOM 1409 N N . ALA A 1 176 ? 1.866 -37.369 -8.899 1.00 55.00 176 ALA A N 1
ATOM 1410 C CA . ALA A 1 176 ? 0.873 -36.394 -8.445 1.00 55.00 176 ALA A CA 1
ATOM 1411 C C . ALA A 1 176 ? -0.527 -36.655 -9.038 1.00 55.00 176 ALA A C 1
ATOM 1413 O O . ALA A 1 176 ? -1.531 -36.434 -8.361 1.00 55.00 176 ALA A O 1
ATOM 1414 N N . ARG A 1 177 ? -0.605 -37.164 -10.277 1.00 56.62 177 ARG A N 1
ATOM 1415 C CA . ARG A 1 177 ? -1.872 -37.555 -10.918 1.00 56.62 177 ARG A CA 1
ATOM 1416 C C . ARG A 1 177 ? -2.460 -38.835 -10.324 1.00 56.62 177 ARG A C 1
ATOM 1418 O O . ARG A 1 177 ? -3.668 -38.882 -10.111 1.00 56.62 177 ARG A O 1
ATOM 1425 N N . GLU A 1 178 ? -1.633 -39.829 -10.007 1.00 59.59 178 GLU A N 1
ATOM 1426 C CA . GLU A 1 178 ? -2.097 -41.064 -9.356 1.00 59.59 178 GLU A CA 1
ATOM 1427 C C . GLU A 1 178 ? -2.614 -40.819 -7.935 1.00 59.59 178 GLU A C 1
ATOM 1429 O O . GLU A 1 178 ? -3.669 -41.332 -7.568 1.00 59.59 178 GLU A O 1
ATOM 1434 N N . MET A 1 179 ? -1.938 -39.970 -7.154 1.00 59.00 179 MET A N 1
ATOM 1435 C CA . MET A 1 179 ? -2.397 -39.608 -5.805 1.00 59.00 179 MET A CA 1
ATOM 1436 C C . MET A 1 179 ? -3.750 -38.880 -5.815 1.00 59.00 179 MET A C 1
ATOM 1438 O O . MET A 1 179 ? -4.550 -39.069 -4.904 1.00 59.00 179 MET A O 1
ATOM 1442 N N . LEU A 1 180 ? -4.036 -38.094 -6.860 1.00 53.66 180 LEU A N 1
ATOM 1443 C CA . LEU A 1 180 ? -5.324 -37.413 -7.039 1.00 53.66 180 LEU A CA 1
ATOM 1444 C C . LEU A 1 180 ? -6.465 -38.367 -7.425 1.00 53.66 180 LEU A C 1
ATOM 1446 O O . LEU A 1 180 ? -7.599 -38.149 -7.007 1.00 53.66 180 LEU A O 1
ATOM 1450 N N . GLN A 1 181 ? -6.179 -39.416 -8.200 1.00 60.19 181 GLN A N 1
ATOM 1451 C CA . GLN A 1 181 ? -7.156 -40.462 -8.539 1.00 60.19 181 GLN A CA 1
ATOM 1452 C C . GLN A 1 181 ? -7.490 -41.327 -7.316 1.00 60.19 181 GLN A C 1
ATOM 1454 O O . GLN A 1 181 ? -8.653 -41.626 -7.069 1.00 60.19 181 GLN A O 1
ATOM 1459 N N . LYS A 1 182 ? -6.482 -41.643 -6.493 1.00 57.12 182 LYS A N 1
ATOM 1460 C CA . LYS A 1 182 ? -6.637 -42.446 -5.269 1.00 57.12 182 LYS A CA 1
ATOM 1461 C C . LYS A 1 182 ? -7.468 -41.768 -4.171 1.00 57.12 182 LYS A C 1
ATOM 1463 O O . LYS A 1 182 ? -7.903 -42.440 -3.250 1.00 57.12 182 LYS A O 1
ATOM 1468 N N . TRP A 1 183 ? -7.667 -40.452 -4.260 1.00 45.12 183 TRP A N 1
ATOM 1469 C CA . TRP A 1 183 ? -8.421 -39.648 -3.289 1.00 45.12 183 TRP A CA 1
ATOM 1470 C C . TRP A 1 183 ? -9.895 -39.433 -3.668 1.00 45.12 183 TRP A C 1
ATOM 1472 O O . TRP A 1 183 ? -10.641 -38.829 -2.904 1.00 45.12 183 TRP A O 1
ATOM 1482 N N . LYS A 1 184 ? -10.308 -39.869 -4.865 1.00 49.78 184 LYS A N 1
ATOM 1483 C CA . LYS A 1 184 ? -11.692 -39.763 -5.361 1.00 49.78 184 LYS A CA 1
ATOM 1484 C C . LYS A 1 184 ? -12.457 -41.096 -5.343 1.00 49.78 184 LYS A C 1
ATOM 1486 O O . LYS A 1 184 ? -13.568 -41.132 -5.866 1.00 49.78 184 LYS A O 1
ATOM 1491 N N . ALA A 1 185 ? -11.871 -42.150 -4.771 1.00 47.25 185 ALA A N 1
ATOM 1492 C CA . ALA A 1 185 ? -12.515 -43.439 -4.523 1.00 47.25 185 ALA A CA 1
ATOM 1493 C C . ALA A 1 185 ? -12.854 -43.579 -3.037 1.00 47.25 185 ALA A C 1
ATOM 1495 O O . ALA A 1 185 ? -11.973 -43.232 -2.217 1.00 47.25 185 ALA A O 1
#

pLDDT: mean 70.19, std 18.27, range [28.84, 91.06]